Protein AF-A0A3M1GJJ9-F1 (afdb_monomer)

Nearest PDB structures (foldseek):
  8jgb-assembly1_R  TM=6.038E-01  e=4.404E-02  Homo sapiens
  5cwi-assembly1_A  TM=3.258E-01  e=1.727E+00  synthetic construct
  8u5x-assembly1_A  TM=4.654E-01  e=6.402E+00  Homo sapiens
  8u5c-assembly1_F  TM=4.895E-01  e=7.625E+00  Homo sapiens

pLDDT: mean 82.95, std 14.96, range [38.66, 97.81]

Secondary structure (DSSP, 8-state):
--HHHHHHHHHHHHHHHHHHHHHHHH--S-HHHHHHHHHHHHHHHHHHHHHHHHHT-GGGGGGHHHHHHHHHHHHHHHHHHHHHHHHTTTT-HHHHHHHHHHHHHHHHHHHHHHHHHHTTSSGGGSS-TTSS-HHHHHHHHHHHHHHHHHHHHHHHHHHHHS-GGGHHHHHHHHHHHHHHHHHHHHHHHHHHHTTS--HHHHHHHHHHHHHHHHHHHHHHHH-TT-----------------

Mean predicted aligned error: 7.75 Å

Sequence (242 aa):
MSQIAFVSHAIAAFAFCMLAVILICVWRRSAPGFWLILAAFASFLWALAVAAAASLFPDMLPLVPVLETVRTGAWVAFLISLLAAIWRLEERFSYAFLLALSVNAVFALLLIVDLGGWLGLFPAIAPAIAQVSPGLTLLYLLGRLAGAIGGLALVENLYRQTPSNNRWGIQLLCLGIGSIFVYDVFLYADALLFRGINADWYGARGVVNALMVPLVAVSAARNPSWKLDLHFSRRIVFHTFS

Foldseek 3Di:
DDPLLLVLLVLLLVLLVVLLVLLVVLAPPAPLSVLVSQLSVLSNVLSVLSNCCVPPCVLSQLVNQLSVLSNLLSLQVSLLSLVCLLVVVVVNNVVSVVLNVVLVVLSVVSNVVSVCCNVVVAVPDDLPNPPDDLVVLLVSLVSQLVSLVSQLVSLVVSQVSQDPVLNVLCVLVSVLSNQLSVLSNVQSVVCNVVVHGDPVSSSNSSNSNSVSSVSNSSSCVSPVNSDSCPPDDPPPVPPDDD

Structure (mmCIF, N/CA/C/O backbone):
data_AF-A0A3M1GJJ9-F1
#
_entry.id   AF-A0A3M1GJJ9-F1
#
loop_
_atom_site.group_PDB
_atom_site.id
_atom_site.type_symbol
_atom_site.label_atom_id
_atom_site.label_alt_id
_atom_site.label_comp_id
_atom_site.label_asym_id
_atom_site.label_entity_id
_atom_site.label_seq_id
_atom_site.pdbx_PDB_ins_code
_atom_site.Cartn_x
_atom_site.Cartn_y
_atom_site.Cartn_z
_atom_site.occupancy
_atom_site.B_iso_or_equiv
_atom_site.auth_seq_id
_atom_site.auth_comp_id
_atom_site.auth_asym_id
_atom_site.auth_atom_id
_atom_site.pdbx_PDB_model_num
ATOM 1 N N . MET A 1 1 ? 4.325 -4.927 -21.976 1.00 58.78 1 MET A N 1
ATOM 2 C CA . MET A 1 1 ? 3.750 -5.624 -20.803 1.00 58.78 1 MET A CA 1
ATOM 3 C C . MET A 1 1 ? 2.729 -6.642 -21.297 1.00 58.78 1 MET A C 1
ATOM 5 O O . MET A 1 1 ? 2.199 -6.455 -22.384 1.00 58.78 1 MET A O 1
ATOM 9 N N . SER A 1 2 ? 2.520 -7.743 -20.573 1.00 73.44 2 SER A N 1
ATOM 10 C CA . SER A 1 2 ? 1.648 -8.845 -21.003 1.00 73.44 2 SER A CA 1
ATOM 11 C C . SER A 1 2 ? 0.160 -8.489 -20.861 1.00 73.44 2 SER A C 1
ATOM 13 O O . SER A 1 2 ? -0.217 -7.706 -19.990 1.00 73.44 2 SER A O 1
ATOM 15 N N . GLN A 1 3 ? -0.703 -9.109 -21.677 1.00 85.88 3 GLN A N 1
ATOM 16 C CA . GLN A 1 3 ? -2.174 -9.030 -21.552 1.00 85.88 3 GLN A CA 1
ATOM 17 C C . GLN A 1 3 ? -2.654 -9.351 -20.123 1.00 85.88 3 GLN A C 1
ATOM 19 O O . GLN A 1 3 ? -3.632 -8.790 -19.636 1.00 85.88 3 GLN A O 1
ATOM 24 N N . ILE A 1 4 ? -1.907 -10.210 -19.423 1.00 88.00 4 ILE A N 1
ATOM 25 C CA . ILE A 1 4 ? -2.141 -10.587 -18.028 1.00 88.00 4 ILE A CA 1
ATOM 26 C C . ILE A 1 4 ? -2.069 -9.361 -17.112 1.00 88.00 4 ILE A C 1
ATOM 28 O O . ILE A 1 4 ? -2.970 -9.171 -16.302 1.00 88.00 4 ILE A O 1
ATOM 32 N N . ALA A 1 5 ? -1.045 -8.511 -17.263 1.00 87.75 5 ALA A N 1
ATOM 33 C CA . ALA A 1 5 ? -0.875 -7.313 -16.444 1.00 87.75 5 ALA A CA 1
ATOM 34 C C . ALA A 1 5 ? -2.005 -6.294 -16.660 1.00 87.75 5 ALA A C 1
ATOM 36 O O . ALA A 1 5 ? -2.438 -5.657 -15.704 1.00 87.75 5 ALA A O 1
ATOM 37 N N . PHE A 1 6 ? -2.513 -6.164 -17.889 1.00 92.00 6 PHE A N 1
ATOM 38 C CA . PHE A 1 6 ? -3.661 -5.302 -18.171 1.00 92.00 6 PHE A CA 1
ATOM 39 C C . PHE A 1 6 ? -4.923 -5.800 -17.457 1.00 92.00 6 PHE A C 1
ATOM 41 O O . PHE A 1 6 ? -5.522 -5.067 -16.670 1.00 92.00 6 PHE A O 1
ATOM 48 N N . VAL A 1 7 ? -5.303 -7.060 -17.694 1.00 94.62 7 VAL A N 1
ATOM 49 C CA . VAL A 1 7 ? -6.546 -7.635 -17.160 1.00 94.62 7 VAL A CA 1
ATOM 50 C C . VAL A 1 7 ? -6.525 -7.669 -15.633 1.00 94.62 7 VAL A C 1
ATOM 52 O O . VAL A 1 7 ? -7.492 -7.261 -14.990 1.00 94.62 7 VAL A O 1
ATOM 55 N N . SER A 1 8 ? -5.417 -8.105 -15.033 1.00 95.50 8 SER A N 1
ATOM 56 C CA . SER A 1 8 ? -5.289 -8.208 -13.579 1.00 95.50 8 SER A CA 1
ATOM 57 C C . SER A 1 8 ? -5.450 -6.860 -12.873 1.00 95.50 8 SER A C 1
ATOM 59 O O . SER A 1 8 ? -6.145 -6.772 -11.858 1.00 95.50 8 SER A O 1
ATOM 61 N N . HIS A 1 9 ? -4.831 -5.803 -13.402 1.00 95.06 9 HIS A N 1
ATOM 62 C CA . HIS A 1 9 ? -4.872 -4.474 -12.802 1.00 95.06 9 HIS A CA 1
ATOM 63 C C . HIS A 1 9 ? -6.171 -3.739 -13.135 1.00 95.06 9 HIS A C 1
ATOM 65 O O . HIS A 1 9 ? -6.653 -2.983 -12.297 1.00 95.06 9 HIS A O 1
ATOM 71 N N . ALA A 1 10 ? -6.806 -4.015 -14.277 1.00 95.94 10 ALA A N 1
ATOM 72 C CA . ALA A 1 10 ? -8.153 -3.524 -14.565 1.00 95.94 10 ALA A CA 1
ATOM 73 C C . ALA A 1 10 ? -9.182 -4.076 -13.560 1.00 95.94 10 ALA A C 1
ATOM 75 O O . ALA A 1 10 ? -9.989 -3.318 -13.019 1.00 95.94 10 ALA A O 1
ATOM 76 N N . ILE A 1 11 ? -9.104 -5.375 -13.236 1.00 97.06 11 ILE A N 1
ATOM 77 C CA . ILE A 1 11 ? -9.943 -5.998 -12.199 1.00 97.06 11 ILE A CA 1
ATOM 78 C C . ILE A 1 11 ? -9.673 -5.353 -10.832 1.00 97.06 11 ILE A C 1
ATOM 80 O O . ILE A 1 11 ? -10.612 -5.010 -10.113 1.00 97.06 11 ILE A O 1
ATOM 84 N N . ALA A 1 12 ? -8.401 -5.139 -10.482 1.00 97.25 12 ALA A N 1
ATOM 85 C CA . ALA A 1 12 ? -8.024 -4.480 -9.233 1.00 97.25 12 ALA A CA 1
ATOM 86 C C . ALA A 1 12 ? -8.548 -3.042 -9.148 1.00 97.25 12 ALA A C 1
ATOM 88 O O . ALA A 1 12 ? -9.098 -2.649 -8.120 1.00 97.25 12 ALA A O 1
ATOM 89 N N . ALA A 1 13 ? -8.418 -2.269 -10.229 1.00 97.31 13 ALA A N 1
ATOM 90 C CA . ALA A 1 13 ? -8.918 -0.905 -10.308 1.00 97.31 13 ALA A CA 1
ATOM 91 C C . ALA A 1 13 ? -10.436 -0.876 -10.100 1.00 97.31 13 ALA A C 1
ATOM 93 O O . ALA A 1 13 ? -10.926 -0.120 -9.262 1.00 97.31 13 ALA A O 1
ATOM 94 N N . PHE A 1 14 ? -11.181 -1.748 -10.782 1.00 97.81 14 PHE A N 1
ATOM 95 C CA . PHE A 1 14 ? -12.626 -1.853 -10.591 1.00 97.81 14 PHE A CA 1
ATOM 96 C C . PHE A 1 14 ? -12.992 -2.194 -9.137 1.00 97.81 14 PHE A C 1
ATOM 98 O O . PHE A 1 14 ? -13.819 -1.510 -8.531 1.00 97.81 14 PHE A O 1
ATOM 105 N N . ALA A 1 15 ? -12.329 -3.192 -8.546 1.00 97.62 15 ALA A N 1
ATOM 106 C CA . ALA A 1 15 ? -12.583 -3.612 -7.172 1.00 97.62 15 ALA A CA 1
ATOM 107 C C . ALA A 1 15 ? -12.295 -2.488 -6.157 1.00 97.62 15 ALA A C 1
ATOM 109 O O . ALA A 1 15 ? -13.135 -2.197 -5.305 1.00 97.62 15 ALA A O 1
ATOM 110 N N . PHE A 1 16 ? -11.151 -1.804 -6.259 1.00 97.56 16 PHE A N 1
ATOM 111 C CA . PHE A 1 16 ? -10.820 -0.690 -5.363 1.00 97.56 16 PHE A CA 1
ATOM 112 C C . PHE A 1 16 ? -11.693 0.544 -5.581 1.00 97.56 16 PHE A C 1
ATOM 114 O O . PHE A 1 16 ? -12.002 1.229 -4.609 1.00 97.56 16 PHE A O 1
ATOM 121 N N . CYS A 1 17 ? -12.126 0.815 -6.814 1.00 97.69 17 CYS A N 1
ATOM 122 C CA . CYS A 1 17 ? -13.093 1.874 -7.097 1.00 97.69 17 CYS A CA 1
ATOM 123 C C . CYS A 1 17 ? -14.418 1.592 -6.378 1.00 97.69 17 CYS A C 1
ATOM 125 O O . CYS A 1 17 ? -14.909 2.428 -5.620 1.00 97.69 17 CYS A O 1
ATOM 127 N N . MET A 1 18 ? -14.945 0.373 -6.526 1.00 96.81 18 MET A N 1
ATOM 128 C CA . MET A 1 18 ? -16.159 -0.057 -5.837 1.00 96.81 18 MET A CA 1
ATOM 129 C C . MET A 1 18 ? -15.998 0.008 -4.312 1.00 96.81 18 MET A C 1
ATOM 131 O O . MET A 1 18 ? -16.881 0.518 -3.624 1.00 96.81 18 MET A O 1
ATOM 135 N N . LEU A 1 19 ? -14.855 -0.438 -3.778 1.00 95.38 19 LEU A N 1
ATOM 136 C CA . LEU A 1 19 ? -14.541 -0.320 -2.354 1.00 95.38 19 LEU A CA 1
ATOM 137 C C . LEU A 1 19 ? -14.539 1.139 -1.893 1.00 95.38 19 LEU A C 1
ATOM 139 O O . LEU A 1 19 ? -15.165 1.449 -0.885 1.00 95.38 19 LEU A O 1
ATOM 143 N N . ALA A 1 20 ? -13.861 2.032 -2.616 1.00 94.69 20 ALA A N 1
ATOM 144 C CA . ALA A 1 20 ? -13.795 3.448 -2.276 1.00 94.69 20 ALA A CA 1
ATOM 145 C C . ALA A 1 20 ? -15.197 4.076 -2.250 1.00 94.69 20 ALA A C 1
ATOM 147 O O . ALA A 1 20 ? -15.529 4.767 -1.290 1.00 94.69 20 ALA A O 1
ATOM 148 N N . VAL A 1 21 ? -16.047 3.769 -3.238 1.00 95.38 21 VAL A N 1
ATOM 149 C CA . VAL A 1 21 ? -17.446 4.226 -3.279 1.00 95.38 21 VAL A CA 1
ATOM 150 C C . VAL A 1 21 ? -18.234 3.708 -2.073 1.00 95.38 21 VAL A C 1
ATOM 152 O O . VAL A 1 21 ? -18.852 4.503 -1.366 1.00 95.38 21 VAL A O 1
ATOM 155 N N . ILE A 1 22 ? -18.170 2.403 -1.780 1.00 92.94 22 ILE A N 1
ATOM 156 C CA . ILE A 1 22 ? -18.852 1.804 -0.619 1.00 92.94 22 ILE A CA 1
ATOM 157 C C . ILE A 1 22 ? -18.394 2.471 0.680 1.00 92.94 22 ILE A C 1
ATOM 159 O O . ILE A 1 22 ? -19.220 2.834 1.519 1.00 92.94 22 ILE A O 1
ATOM 163 N N . LEU A 1 23 ? -17.084 2.653 0.847 1.00 91.06 23 LEU A N 1
ATOM 164 C CA . LEU A 1 23 ? -16.517 3.271 2.037 1.00 91.06 23 LEU A CA 1
ATOM 165 C C . LEU A 1 23 ? -16.980 4.716 2.188 1.00 91.06 23 LEU A C 1
ATOM 167 O O . LEU A 1 23 ? -17.374 5.079 3.289 1.00 91.06 23 LEU A O 1
ATOM 171 N N . ILE A 1 24 ? -17.001 5.511 1.113 1.00 91.12 24 ILE A N 1
ATOM 172 C CA . ILE A 1 24 ? -17.514 6.889 1.130 1.00 91.12 24 ILE A CA 1
ATOM 173 C C . ILE A 1 24 ? -18.990 6.917 1.552 1.00 91.12 24 ILE A C 1
ATOM 175 O O . ILE A 1 24 ? -19.364 7.747 2.379 1.00 91.12 24 ILE A O 1
ATOM 179 N N . CYS A 1 25 ? -19.817 5.994 1.051 1.00 88.75 25 CYS A N 1
ATOM 180 C CA . CYS A 1 25 ? -21.238 5.913 1.401 1.00 88.75 25 CYS A CA 1
ATOM 181 C C . CYS A 1 25 ? -21.487 5.490 2.860 1.00 88.75 25 CYS A C 1
ATOM 183 O O . CYS A 1 25 ? -22.440 5.955 3.482 1.00 88.75 25 CYS A O 1
ATOM 185 N N . VAL A 1 26 ? -20.653 4.604 3.411 1.00 84.38 26 VAL A N 1
ATOM 186 C CA . VAL A 1 26 ? -20.805 4.059 4.776 1.00 84.38 26 VAL A CA 1
ATOM 187 C C . VAL A 1 26 ? -20.039 4.889 5.824 1.00 84.38 26 VAL A C 1
ATOM 189 O O . VAL A 1 26 ? -20.212 4.702 7.033 1.00 84.38 26 VAL A O 1
ATOM 192 N N . TRP A 1 27 ? -19.203 5.834 5.389 1.00 81.56 27 TRP A N 1
ATOM 193 C CA . TRP A 1 27 ? -18.306 6.601 6.249 1.00 81.56 27 TRP A CA 1
ATOM 194 C C . TRP A 1 27 ? -19.044 7.460 7.280 1.00 81.56 27 TRP A C 1
ATOM 196 O O . TRP A 1 27 ? -19.871 8.309 6.958 1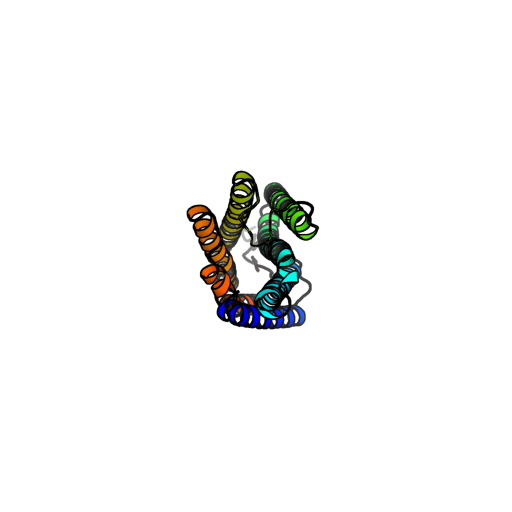.00 81.56 27 TRP A O 1
ATOM 206 N N . ARG A 1 28 ? -18.664 7.306 8.555 1.00 79.81 28 ARG A N 1
ATOM 207 C CA . ARG A 1 28 ? -19.216 8.068 9.691 1.00 79.81 28 ARG A CA 1
ATOM 208 C C . ARG A 1 28 ? -18.275 9.161 10.218 1.00 79.81 28 ARG A C 1
ATOM 210 O O . ARG A 1 28 ? -18.245 9.412 11.419 1.00 79.81 28 ARG A O 1
ATOM 217 N N . ARG A 1 29 ? -17.478 9.787 9.340 1.00 80.12 29 ARG A N 1
ATOM 218 C CA . ARG A 1 29 ? -16.503 10.853 9.679 1.00 80.12 29 ARG A CA 1
ATOM 219 C C . ARG A 1 29 ? -15.476 10.480 10.761 1.00 80.12 29 ARG A C 1
ATOM 221 O O . ARG A 1 29 ? -15.018 11.335 11.513 1.00 80.12 29 ARG A O 1
ATOM 228 N N . SER A 1 30 ? -15.082 9.210 10.840 1.00 82.81 30 SER A N 1
ATOM 229 C CA . SER A 1 30 ? -13.964 8.794 11.693 1.00 82.81 30 SER A CA 1
ATOM 230 C C . SER A 1 30 ? -12.624 9.004 10.981 1.00 82.81 30 SER A C 1
ATOM 232 O O . SER A 1 30 ? -12.529 8.823 9.762 1.00 82.81 30 SER A O 1
ATOM 234 N N . ALA A 1 31 ? -11.586 9.368 11.743 1.00 83.94 31 ALA A N 1
ATOM 235 C CA . ALA A 1 31 ? -10.239 9.563 11.204 1.00 83.94 31 ALA A CA 1
ATOM 236 C C . ALA A 1 31 ? -9.672 8.286 10.542 1.00 83.94 31 ALA A C 1
ATOM 238 O O . ALA A 1 31 ? -9.194 8.396 9.415 1.00 83.94 31 ALA A O 1
ATOM 239 N N . PRO A 1 32 ? -9.792 7.072 11.128 1.00 86.44 32 PRO A N 1
ATOM 240 C CA . PRO A 1 32 ? -9.345 5.853 10.448 1.00 86.44 32 PRO A CA 1
ATOM 241 C C . PRO A 1 32 ? -10.131 5.555 9.167 1.00 86.44 32 PRO A C 1
ATOM 243 O O . PRO A 1 32 ? -9.557 5.108 8.179 1.00 86.44 32 PRO A O 1
ATOM 246 N N . GLY A 1 33 ? -11.434 5.864 9.140 1.00 88.50 33 GLY A N 1
ATOM 247 C CA . GLY A 1 33 ? -12.252 5.696 7.938 1.00 88.50 33 GLY A CA 1
ATOM 248 C C . GLY A 1 33 ? -11.784 6.572 6.772 1.00 88.50 33 GLY A C 1
ATOM 249 O O . GLY A 1 33 ? -11.767 6.108 5.636 1.00 88.50 33 GLY A O 1
ATOM 250 N N . PHE A 1 34 ? -11.339 7.803 7.050 1.00 90.25 34 PHE A N 1
ATOM 251 C CA . PHE A 1 34 ? -10.766 8.686 6.030 1.00 90.25 34 PHE A CA 1
ATOM 252 C C . PHE A 1 34 ? -9.491 8.096 5.413 1.00 90.25 34 PHE A C 1
ATOM 254 O O . PHE A 1 34 ? -9.379 8.020 4.190 1.00 90.25 34 PHE A O 1
ATOM 261 N N . TRP A 1 35 ? -8.558 7.621 6.245 1.00 91.88 35 TRP A N 1
ATOM 262 C CA . TRP A 1 35 ? -7.320 7.001 5.763 1.00 91.88 35 TRP A CA 1
ATOM 263 C C . TRP A 1 35 ? -7.578 5.729 4.955 1.00 91.88 35 TRP A C 1
ATOM 265 O O . TRP A 1 35 ? -6.880 5.486 3.975 1.00 91.88 35 TRP A O 1
ATOM 275 N N . LEU A 1 36 ? -8.607 4.951 5.307 1.00 93.38 36 LEU A N 1
ATOM 276 C CA . LEU A 1 36 ? -8.994 3.779 4.524 1.00 93.38 36 LEU A CA 1
ATOM 277 C C . LEU A 1 36 ? -9.534 4.152 3.139 1.00 93.38 36 LEU A C 1
ATOM 279 O O . LEU A 1 36 ? -9.172 3.514 2.154 1.00 93.38 36 LEU A O 1
ATOM 283 N N . ILE A 1 37 ? -10.377 5.188 3.052 1.00 94.31 37 ILE A N 1
ATOM 284 C CA . ILE A 1 37 ? -10.868 5.707 1.766 1.00 94.31 37 ILE A CA 1
ATOM 285 C C . ILE A 1 37 ? -9.687 6.173 0.914 1.00 94.31 37 ILE A C 1
ATOM 287 O O . ILE A 1 37 ? -9.609 5.827 -0.263 1.00 94.31 37 ILE A O 1
ATOM 291 N N . LEU A 1 38 ? -8.744 6.907 1.513 1.00 95.38 38 LEU A N 1
ATOM 292 C CA . LEU A 1 38 ? -7.550 7.378 0.819 1.00 95.38 38 LEU A CA 1
ATOM 293 C C . LEU A 1 38 ? -6.679 6.212 0.328 1.00 95.38 38 LEU A C 1
ATOM 295 O O . LEU A 1 38 ? -6.216 6.240 -0.808 1.00 95.38 38 LEU A O 1
ATOM 299 N N . ALA A 1 39 ? -6.504 5.164 1.138 1.00 96.19 39 ALA A N 1
ATOM 300 C CA . ALA A 1 39 ? -5.761 3.964 0.757 1.00 96.19 39 ALA A CA 1
ATOM 301 C C . ALA A 1 39 ? -6.441 3.186 -0.379 1.00 96.19 39 ALA A C 1
ATOM 303 O O . ALA A 1 39 ? -5.773 2.769 -1.330 1.00 96.19 39 ALA A O 1
ATOM 304 N N . ALA A 1 40 ? -7.768 3.040 -0.329 1.00 97.19 40 ALA A N 1
ATOM 305 C CA . ALA A 1 40 ? -8.545 2.423 -1.401 1.00 97.19 40 ALA A CA 1
ATOM 306 C C . ALA A 1 40 ? -8.454 3.241 -2.699 1.00 97.19 40 ALA A C 1
ATOM 308 O O . ALA A 1 40 ? -8.199 2.681 -3.764 1.00 97.19 40 ALA A O 1
ATOM 309 N N . PHE A 1 41 ? -8.579 4.566 -2.613 1.00 97.31 41 PHE A N 1
ATOM 310 C CA . PHE A 1 41 ? -8.488 5.455 -3.769 1.00 97.31 41 PHE A CA 1
ATOM 311 C C . PHE A 1 41 ? -7.079 5.487 -4.381 1.00 97.31 41 PHE A C 1
ATOM 313 O O . PHE A 1 41 ? -6.932 5.376 -5.595 1.00 97.31 41 PHE A O 1
ATOM 320 N N . ALA A 1 42 ? -6.028 5.547 -3.560 1.00 97.25 42 ALA A N 1
ATOM 321 C CA . ALA A 1 42 ? -4.648 5.448 -4.033 1.00 97.25 42 ALA A CA 1
ATOM 322 C C . ALA A 1 42 ? -4.369 4.089 -4.701 1.00 97.25 42 ALA A C 1
ATOM 324 O O . ALA A 1 42 ? -3.690 4.028 -5.725 1.00 97.25 42 ALA A O 1
ATOM 325 N N . SER A 1 43 ? -4.941 3.002 -4.167 1.00 97.50 43 SER A N 1
ATOM 326 C CA . SER A 1 43 ? -4.853 1.665 -4.773 1.00 97.50 43 SER A CA 1
ATOM 327 C C . SER A 1 43 ? -5.578 1.588 -6.117 1.00 97.50 43 SER A C 1
ATOM 329 O O . SER A 1 43 ? -5.063 0.966 -7.045 1.00 97.50 43 SER A O 1
ATOM 331 N N . PHE A 1 44 ? -6.730 2.255 -6.245 1.00 97.81 44 PHE A N 1
ATOM 332 C CA . PHE A 1 44 ? -7.436 2.416 -7.516 1.00 97.81 44 PHE A CA 1
ATOM 333 C C . PHE A 1 44 ? -6.581 3.160 -8.548 1.00 97.81 44 PHE A C 1
ATOM 335 O O . PHE A 1 44 ? -6.399 2.648 -9.651 1.00 97.81 44 PHE A O 1
ATOM 342 N N . LEU A 1 45 ? -6.019 4.322 -8.192 1.00 97.00 45 LEU A N 1
ATOM 343 C CA . LEU A 1 45 ? -5.191 5.115 -9.106 1.00 97.00 45 LEU A CA 1
ATOM 344 C C . LEU A 1 45 ? -3.947 4.353 -9.561 1.00 97.00 45 LEU A C 1
ATOM 346 O O . LEU A 1 45 ? -3.636 4.349 -10.748 1.00 97.00 45 LEU A O 1
ATOM 350 N N . TRP A 1 46 ? -3.265 3.671 -8.638 1.00 96.50 46 TRP A N 1
ATOM 351 C CA . TRP A 1 46 ? -2.128 2.815 -8.970 1.00 96.50 46 TRP A CA 1
ATOM 352 C C . TRP A 1 46 ? -2.525 1.704 -9.950 1.00 96.50 46 TRP A C 1
ATOM 354 O O . TRP A 1 46 ? -1.899 1.560 -10.998 1.00 96.50 46 TRP A O 1
ATOM 364 N N . ALA A 1 47 ? -3.592 0.955 -9.658 1.00 96.00 47 ALA A N 1
ATOM 365 C CA . ALA A 1 47 ? -4.040 -0.136 -10.520 1.00 96.00 47 ALA A CA 1
ATOM 366 C C . ALA A 1 47 ? -4.467 0.368 -11.910 1.00 96.00 47 ALA A C 1
ATOM 368 O O . ALA A 1 47 ? -4.131 -0.241 -12.926 1.00 96.00 47 ALA A O 1
ATOM 369 N N . LEU A 1 48 ? -5.147 1.516 -11.966 1.00 95.31 48 LEU A N 1
ATOM 370 C CA . LEU A 1 48 ? -5.530 2.160 -13.217 1.00 95.31 48 LEU A CA 1
ATOM 371 C C . LEU A 1 48 ? -4.302 2.588 -14.029 1.00 95.31 48 LEU A C 1
ATOM 373 O O . LEU A 1 48 ? -4.257 2.335 -15.230 1.00 95.31 48 LEU A O 1
ATOM 377 N N . ALA A 1 49 ? -3.297 3.186 -13.386 1.00 93.25 49 ALA A N 1
ATOM 378 C CA . ALA A 1 49 ? -2.067 3.604 -14.048 1.00 93.25 49 ALA A CA 1
ATOM 379 C C . ALA A 1 49 ? -1.272 2.414 -14.599 1.00 93.25 49 ALA A C 1
ATOM 381 O O . ALA A 1 49 ? -0.776 2.490 -15.719 1.00 93.25 49 ALA A O 1
ATOM 382 N N . VAL A 1 50 ? -1.197 1.295 -13.868 1.00 92.00 50 VAL A N 1
ATOM 383 C CA . VAL A 1 50 ? -0.547 0.072 -14.370 1.00 92.00 50 VAL A CA 1
ATOM 384 C C . VAL A 1 50 ? -1.301 -0.499 -15.572 1.00 92.00 50 VAL A C 1
ATOM 386 O O . VAL A 1 50 ? -0.679 -0.831 -16.579 1.00 92.00 50 VAL A O 1
ATOM 389 N N . ALA A 1 51 ? -2.634 -0.580 -15.509 1.00 92.69 51 ALA A N 1
ATOM 390 C CA . ALA A 1 51 ? -3.441 -1.061 -16.631 1.00 92.69 51 ALA A CA 1
ATOM 391 C C . ALA A 1 51 ? -3.301 -0.148 -17.867 1.00 92.69 51 ALA A C 1
ATOM 393 O O . ALA A 1 51 ? -3.097 -0.631 -18.983 1.00 92.69 51 ALA A O 1
ATOM 394 N N . ALA A 1 52 ? -3.340 1.173 -17.669 1.00 91.12 52 ALA A N 1
ATOM 395 C CA . ALA A 1 52 ? -3.132 2.158 -18.725 1.00 91.12 52 ALA A CA 1
ATOM 396 C C . ALA A 1 52 ? -1.731 2.035 -19.346 1.00 91.12 52 ALA A C 1
ATOM 398 O O . ALA A 1 52 ? -1.615 1.937 -20.568 1.00 91.12 52 ALA A O 1
ATOM 399 N N . ALA A 1 53 ? -0.685 1.946 -18.520 1.00 88.44 53 ALA A N 1
ATOM 400 C CA . ALA A 1 53 ? 0.698 1.777 -18.964 1.00 88.44 53 ALA A CA 1
ATOM 401 C C . ALA A 1 53 ? 0.943 0.449 -19.697 1.00 88.44 53 ALA A C 1
ATOM 403 O O . ALA A 1 53 ? 1.806 0.370 -20.570 1.00 88.44 53 ALA A O 1
ATOM 404 N N . ALA A 1 54 ? 0.178 -0.599 -19.378 1.00 86.06 54 ALA A N 1
ATOM 405 C CA . ALA A 1 54 ? 0.345 -1.908 -19.994 1.00 86.06 54 ALA A CA 1
ATO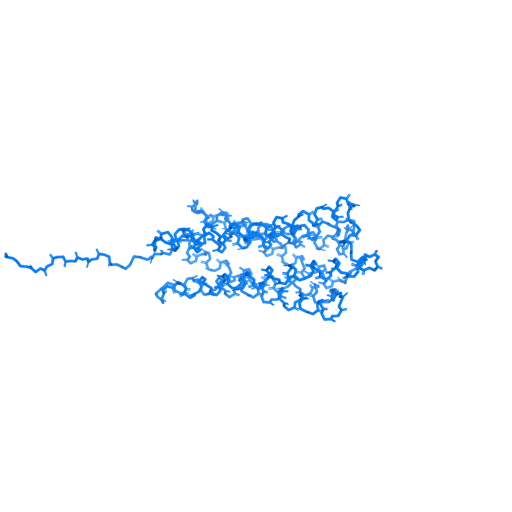M 406 C C . ALA A 1 54 ? -0.134 -1.981 -21.456 1.00 86.06 54 ALA A C 1
ATOM 408 O O . ALA A 1 54 ? 0.303 -2.884 -22.172 1.00 86.06 54 ALA A O 1
ATOM 409 N N . SER A 1 55 ? -1.019 -1.075 -21.893 1.00 83.19 55 SER A N 1
ATOM 410 C CA . SER A 1 55 ? -1.698 -1.175 -23.196 1.00 83.19 55 SER A CA 1
ATOM 411 C C . SER A 1 55 ? -1.864 0.161 -23.926 1.00 83.19 55 SER A C 1
ATOM 413 O O . SER A 1 55 ? -1.432 0.288 -25.066 1.00 83.19 55 SER A O 1
ATOM 415 N N . LEU A 1 56 ? -2.496 1.142 -23.281 1.00 80.56 56 LEU A N 1
ATOM 416 C CA . LEU A 1 56 ? -3.003 2.361 -23.914 1.00 80.56 56 LEU A CA 1
ATOM 417 C C . LEU A 1 56 ? -1.972 3.492 -23.932 1.00 80.56 56 LEU A C 1
ATOM 419 O O . LEU A 1 56 ? -1.862 4.207 -24.923 1.00 80.56 56 LEU A O 1
ATOM 423 N N . PHE A 1 57 ? -1.224 3.654 -22.839 1.00 83.12 57 PHE A N 1
ATOM 424 C CA . PHE A 1 57 ? -0.335 4.795 -22.620 1.00 83.12 57 PHE A CA 1
ATOM 425 C C . PHE A 1 57 ? 0.986 4.357 -21.972 1.00 83.12 57 PHE A C 1
ATOM 427 O O . PHE A 1 57 ? 1.185 4.600 -20.779 1.00 83.12 57 PHE A O 1
ATOM 434 N N . PRO A 1 58 ? 1.913 3.725 -22.719 1.00 80.38 58 PRO A N 1
ATOM 435 C CA . PRO A 1 58 ? 3.213 3.301 -22.186 1.00 80.38 58 PRO A CA 1
ATOM 436 C C . PRO A 1 58 ? 4.013 4.435 -21.524 1.00 80.38 58 PRO A C 1
ATOM 438 O O . PRO A 1 58 ? 4.769 4.188 -20.589 1.00 80.38 58 PRO A O 1
ATOM 441 N N . ASP A 1 59 ? 3.790 5.683 -21.939 1.00 81.19 59 ASP A N 1
ATOM 442 C CA . ASP A 1 59 ? 4.423 6.875 -21.360 1.00 81.19 59 ASP A CA 1
ATOM 443 C C . ASP A 1 59 ? 4.008 7.146 -19.903 1.00 81.19 59 ASP A C 1
ATOM 445 O O . ASP A 1 59 ? 4.702 7.862 -19.185 1.00 81.19 59 ASP A O 1
ATOM 449 N N . MET A 1 60 ? 2.907 6.555 -19.419 1.00 79.31 60 MET A N 1
ATOM 450 C CA . MET A 1 60 ? 2.496 6.651 -18.010 1.00 79.31 60 MET A CA 1
ATOM 451 C C . MET A 1 60 ? 3.354 5.808 -17.070 1.00 79.31 60 MET A C 1
ATOM 453 O O . MET A 1 60 ? 3.217 5.891 -15.851 1.00 79.31 60 MET A O 1
ATOM 457 N N . LEU A 1 61 ? 4.230 4.969 -17.602 1.00 79.94 61 LEU A N 1
ATOM 458 C CA . LEU A 1 61 ? 4.920 3.975 -16.808 1.00 79.94 61 LEU A CA 1
ATOM 459 C C . LEU A 1 61 ? 5.840 4.567 -15.708 1.00 79.94 61 LEU A C 1
ATOM 461 O O . LEU A 1 61 ? 5.842 4.011 -14.609 1.00 79.94 61 LEU A O 1
ATOM 465 N N . PRO A 1 62 ? 6.511 5.726 -15.883 1.00 82.06 62 PRO A N 1
ATOM 466 C CA . PRO A 1 62 ? 7.248 6.385 -14.797 1.00 82.06 62 PRO A CA 1
ATOM 467 C C . PRO A 1 62 ? 6.363 6.941 -13.662 1.00 82.06 62 PRO A C 1
ATOM 469 O O . PRO A 1 62 ? 6.874 7.253 -12.590 1.00 82.06 62 PRO A O 1
ATOM 472 N N . LEU A 1 63 ? 5.040 7.056 -13.854 1.00 85.06 63 LEU A N 1
ATOM 473 C CA . LEU A 1 63 ? 4.092 7.461 -12.804 1.00 85.06 63 LEU A CA 1
ATOM 474 C C . LEU A 1 63 ? 3.743 6.299 -11.856 1.00 85.06 63 LEU A C 1
ATOM 476 O O . LEU A 1 63 ? 3.358 6.520 -10.705 1.00 85.06 63 LEU A O 1
ATOM 480 N N . VAL A 1 64 ? 3.879 5.054 -12.320 1.00 89.06 64 VAL A N 1
ATOM 481 C CA . VAL A 1 64 ? 3.509 3.851 -11.559 1.00 89.06 64 VAL A CA 1
ATOM 482 C C . VAL A 1 64 ? 4.245 3.754 -10.211 1.00 89.06 64 VAL A C 1
ATOM 484 O O . VAL A 1 64 ? 3.563 3.558 -9.202 1.00 89.06 64 VAL A O 1
ATOM 487 N N . PRO A 1 65 ? 5.579 3.944 -10.126 1.00 88.19 65 PRO A N 1
ATOM 488 C CA . PRO A 1 65 ? 6.306 3.908 -8.853 1.00 88.19 65 PRO A CA 1
ATOM 489 C C . PRO A 1 65 ? 5.836 4.969 -7.849 1.00 88.19 65 PRO A C 1
ATOM 491 O O . PRO A 1 65 ? 5.711 4.676 -6.657 1.00 88.19 65 PRO A O 1
ATOM 494 N N . VAL A 1 66 ? 5.513 6.176 -8.331 1.00 89.38 66 VAL A N 1
ATOM 495 C CA . VAL A 1 66 ? 4.991 7.275 -7.501 1.00 89.38 66 VAL A CA 1
ATOM 496 C C . VAL A 1 66 ? 3.667 6.857 -6.870 1.00 89.38 66 VAL A C 1
ATOM 498 O O . VAL A 1 66 ? 3.504 6.906 -5.649 1.00 89.38 66 VAL A O 1
ATOM 501 N N . LEU A 1 67 ? 2.727 6.383 -7.693 1.00 93.19 67 LEU A N 1
ATOM 502 C CA . LEU A 1 67 ? 1.425 5.918 -7.219 1.00 93.19 67 LEU A CA 1
ATOM 503 C C . LEU A 1 67 ? 1.552 4.705 -6.297 1.00 93.19 67 LEU A C 1
ATOM 505 O O . LEU A 1 67 ? 0.786 4.575 -5.345 1.00 93.19 67 LEU A O 1
ATOM 509 N N . GLU A 1 68 ? 2.542 3.848 -6.525 1.00 92.94 68 GLU A N 1
ATOM 510 C CA . GLU A 1 68 ? 2.820 2.708 -5.661 1.00 92.94 68 GLU A CA 1
ATOM 511 C C . GLU A 1 68 ? 3.295 3.129 -4.262 1.00 92.94 68 GLU A C 1
ATOM 513 O O . GLU A 1 68 ? 2.883 2.543 -3.254 1.00 92.94 68 GLU A O 1
ATOM 518 N N . THR A 1 69 ? 4.121 4.173 -4.172 1.00 92.44 69 THR A N 1
ATOM 519 C CA . THR A 1 69 ? 4.543 4.746 -2.886 1.00 92.44 69 THR A CA 1
ATOM 520 C C . THR A 1 69 ? 3.390 5.430 -2.174 1.00 92.44 69 THR A C 1
ATOM 522 O O . THR A 1 69 ? 3.189 5.186 -0.985 1.00 92.44 69 THR A O 1
ATOM 525 N N . VAL A 1 70 ? 2.578 6.208 -2.896 1.00 93.88 70 VAL A N 1
ATOM 526 C CA . VAL A 1 70 ? 1.374 6.842 -2.336 1.00 93.88 70 VAL A CA 1
ATOM 527 C C . VAL A 1 70 ? 0.402 5.785 -1.807 1.00 93.88 70 VAL A C 1
ATOM 529 O O . VAL A 1 70 ? -0.078 5.898 -0.680 1.00 93.88 70 VAL A O 1
ATOM 532 N N . ARG A 1 71 ? 0.163 4.716 -2.577 1.00 94.56 71 ARG A N 1
ATOM 533 C CA . ARG A 1 71 ? -0.664 3.568 -2.182 1.00 94.56 71 ARG A CA 1
ATOM 534 C C . ARG A 1 71 ? -0.171 2.939 -0.884 1.00 94.56 71 ARG A C 1
ATOM 536 O O . ARG A 1 71 ? -0.939 2.774 0.061 1.00 94.56 71 ARG A O 1
ATOM 543 N N 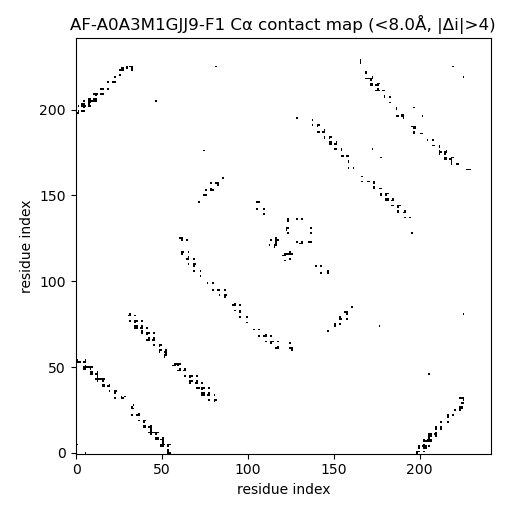. THR A 1 72 ? 1.105 2.570 -0.846 1.00 93.81 72 THR A N 1
ATOM 544 C CA . THR A 1 72 ? 1.710 1.884 0.303 1.00 93.81 72 THR A CA 1
ATOM 545 C C . THR A 1 72 ? 1.714 2.787 1.538 1.00 93.81 72 THR A C 1
ATOM 547 O O . THR A 1 72 ? 1.302 2.359 2.615 1.00 93.81 72 THR A O 1
ATOM 550 N N . GLY A 1 73 ? 2.081 4.060 1.371 1.00 93.62 73 GLY A N 1
ATOM 551 C CA . GLY A 1 73 ? 2.038 5.065 2.431 1.00 93.62 73 GLY A CA 1
ATOM 552 C C . GLY A 1 73 ? 0.628 5.274 2.987 1.00 93.62 73 GLY A C 1
ATOM 553 O O . GLY A 1 73 ? 0.462 5.365 4.199 1.00 93.62 73 GLY A O 1
ATOM 554 N N . ALA A 1 74 ? -0.403 5.266 2.138 1.00 94.81 74 ALA A N 1
ATOM 555 C CA . ALA A 1 74 ? -1.791 5.395 2.576 1.00 94.81 74 ALA A CA 1
ATOM 556 C C . ALA A 1 74 ? -2.269 4.185 3.402 1.00 94.81 74 ALA A C 1
ATOM 558 O O . ALA A 1 74 ? -2.906 4.372 4.440 1.00 94.81 74 ALA A O 1
ATOM 559 N N . TRP A 1 75 ? -1.919 2.952 3.008 1.00 95.75 75 TRP A N 1
ATOM 560 C CA . TRP A 1 75 ? -2.204 1.753 3.816 1.00 95.75 75 TRP A CA 1
ATOM 561 C C . TRP A 1 75 ? -1.503 1.788 5.172 1.00 95.75 75 TRP A C 1
ATOM 563 O O . TRP A 1 75 ? -2.098 1.461 6.199 1.00 95.75 75 TRP A O 1
ATOM 573 N N . VAL A 1 76 ? -0.247 2.219 5.186 1.00 93.62 76 VAL A N 1
ATOM 574 C CA . VAL A 1 76 ? 0.533 2.356 6.414 1.00 93.62 76 VAL A CA 1
ATOM 575 C C . VAL A 1 76 ? -0.032 3.452 7.319 1.00 93.62 76 VAL A C 1
ATOM 577 O O . VAL A 1 76 ? -0.208 3.220 8.514 1.00 93.62 76 VAL A O 1
ATOM 580 N N . ALA A 1 77 ? -0.401 4.610 6.767 1.00 91.94 77 ALA A N 1
ATOM 581 C CA . ALA A 1 77 ? -1.061 5.684 7.506 1.00 91.94 77 ALA A CA 1
ATOM 582 C C . ALA A 1 77 ? -2.399 5.222 8.102 1.00 91.94 77 ALA A C 1
ATOM 584 O O . ALA A 1 77 ? -2.698 5.524 9.258 1.00 91.94 77 ALA A O 1
ATOM 585 N N . PHE A 1 78 ? -3.171 4.424 7.358 1.00 93.38 78 PHE A N 1
ATOM 586 C CA . PHE A 1 78 ? -4.380 3.790 7.872 1.00 93.38 78 PHE A CA 1
ATOM 587 C C . PHE A 1 78 ? -4.089 2.872 9.069 1.00 93.38 78 PHE A C 1
ATOM 589 O O . PHE A 1 78 ? -4.712 3.041 10.120 1.00 93.38 78 PHE A O 1
ATOM 596 N N . LEU A 1 79 ? -3.114 1.962 8.969 1.00 92.06 79 LEU A N 1
ATOM 597 C CA . LEU A 1 79 ? -2.734 1.079 10.079 1.00 92.06 79 LEU A CA 1
ATOM 598 C C . LEU A 1 79 ? -2.259 1.875 11.301 1.00 92.06 79 LEU A C 1
ATOM 600 O O . LEU A 1 79 ? -2.723 1.628 12.412 1.00 92.06 79 LEU A O 1
ATOM 604 N N . ILE A 1 80 ? -1.403 2.879 11.101 1.00 90.19 80 ILE A N 1
ATOM 605 C CA . ILE A 1 80 ? -0.941 3.768 12.176 1.00 90.19 80 ILE A CA 1
ATOM 606 C C . ILE A 1 80 ? -2.122 4.502 12.812 1.00 90.19 80 ILE A C 1
ATOM 608 O O . ILE A 1 80 ? -2.164 4.620 14.032 1.00 90.19 80 ILE A O 1
ATOM 612 N N . SER A 1 81 ? -3.106 4.956 12.029 1.00 88.25 81 SER A N 1
ATOM 613 C CA . SER A 1 81 ? -4.293 5.630 12.570 1.00 88.25 81 SER A CA 1
ATOM 614 C C . SER A 1 81 ? -5.122 4.717 13.484 1.00 88.25 81 SER A C 1
ATOM 616 O O . SER A 1 81 ? -5.671 5.191 14.480 1.00 88.25 81 SER A O 1
ATOM 618 N N . LEU A 1 82 ? -5.162 3.409 13.197 1.00 88.44 82 LEU A N 1
ATOM 619 C CA . LEU A 1 82 ? -5.795 2.410 14.058 1.00 88.44 82 LEU A CA 1
ATOM 620 C C . LEU A 1 82 ? -4.970 2.141 15.322 1.00 88.44 82 LEU A C 1
ATOM 622 O O . LEU A 1 82 ? -5.524 2.182 16.419 1.00 88.44 82 LEU A O 1
ATOM 626 N N . LEU A 1 83 ? -3.655 1.924 15.201 1.00 87.44 83 LEU A N 1
ATOM 627 C CA . LEU A 1 83 ? -2.785 1.706 16.366 1.00 87.44 83 LEU A CA 1
ATOM 628 C C . LEU A 1 83 ? -2.732 2.937 17.280 1.00 87.44 83 LEU A C 1
ATOM 630 O O . LEU A 1 83 ? -2.787 2.805 18.498 1.00 87.44 83 LEU A O 1
ATOM 634 N N . ALA A 1 84 ? -2.687 4.146 16.718 1.00 84.75 84 ALA A N 1
ATOM 635 C CA . ALA A 1 84 ? -2.691 5.388 17.484 1.00 84.75 84 ALA A CA 1
ATOM 636 C C . ALA A 1 84 ? -3.976 5.554 18.310 1.00 84.75 84 ALA A C 1
ATOM 638 O O . ALA A 1 84 ? -3.924 6.098 19.414 1.00 84.75 84 ALA A O 1
ATOM 639 N N . ALA A 1 85 ? -5.118 5.064 17.815 1.00 81.00 85 ALA A N 1
ATOM 640 C CA . ALA A 1 85 ? -6.358 5.037 18.587 1.00 81.00 85 ALA A CA 1
ATOM 641 C C . ALA A 1 85 ? -6.265 4.092 19.801 1.00 81.00 85 ALA A C 1
ATOM 643 O O . ALA A 1 85 ? -6.827 4.408 20.847 1.00 81.00 85 ALA A O 1
ATOM 644 N N . ILE A 1 86 ? -5.516 2.988 19.689 1.00 79.56 86 ILE A N 1
ATOM 645 C CA . ILE A 1 86 ? -5.256 2.041 20.786 1.00 79.56 86 ILE A CA 1
ATOM 646 C C . ILE A 1 86 ? -4.250 2.638 21.785 1.00 79.56 86 ILE A C 1
ATOM 648 O O . ILE A 1 86 ? -4.528 2.703 22.978 1.00 79.56 86 ILE A O 1
ATOM 652 N N . TRP A 1 87 ? -3.111 3.160 21.318 1.00 78.94 87 TRP A N 1
ATOM 653 C CA . TRP A 1 87 ? -2.047 3.694 22.184 1.00 78.94 87 TRP A CA 1
ATOM 654 C C . TRP A 1 87 ? -2.426 4.941 22.971 1.00 78.94 87 TRP A C 1
ATOM 656 O O . TRP A 1 87 ? -1.895 5.161 24.060 1.00 78.94 87 TRP A O 1
ATOM 666 N N . ARG A 1 88 ? -3.357 5.750 22.452 1.00 71.19 88 ARG A N 1
ATOM 667 C CA . ARG A 1 88 ? -3.933 6.879 23.195 1.00 71.19 88 ARG A CA 1
ATOM 668 C C . ARG A 1 88 ? -4.600 6.449 24.501 1.00 71.19 88 ARG A C 1
ATOM 670 O O . ARG A 1 88 ? -4.654 7.250 25.424 1.00 71.19 88 ARG A O 1
ATOM 677 N N . LEU A 1 89 ? -5.084 5.213 24.581 1.00 66.75 89 LEU A N 1
ATOM 678 C CA . LEU A 1 89 ? -5.721 4.673 25.781 1.00 66.75 89 LEU A CA 1
ATOM 679 C C . LEU A 1 89 ? -4.704 4.138 26.801 1.00 66.75 89 LEU A C 1
ATOM 681 O O . LEU A 1 89 ? -5.029 4.044 27.979 1.00 66.75 89 LEU A O 1
ATOM 685 N N . GLU A 1 90 ? -3.484 3.813 26.366 1.00 69.31 90 GLU A N 1
ATOM 686 C CA . GLU A 1 90 ? -2.418 3.241 27.205 1.00 69.31 90 GLU A CA 1
ATOM 687 C C . GLU A 1 90 ? -1.381 4.282 27.680 1.00 69.31 90 GLU A C 1
ATOM 689 O O . GLU A 1 90 ? -0.332 3.905 28.192 1.00 69.31 90 GLU A O 1
ATOM 694 N N . GLU A 1 91 ? -1.617 5.582 27.455 1.00 72.75 91 GLU A N 1
ATOM 695 C CA . GLU A 1 91 ? -0.661 6.685 27.701 1.00 72.75 91 GLU A CA 1
ATOM 696 C C . GLU A 1 91 ? 0.715 6.530 27.009 1.00 72.75 91 GLU A C 1
ATOM 698 O O . GLU A 1 91 ? 1.689 7.207 27.331 1.00 72.75 91 GLU A O 1
ATOM 703 N N . ARG A 1 92 ? 0.810 5.696 25.965 1.00 71.12 92 ARG A N 1
ATOM 704 C CA . ARG A 1 92 ? 2.051 5.429 25.205 1.00 71.12 92 ARG A CA 1
ATOM 705 C C . ARG A 1 92 ? 2.251 6.361 24.006 1.00 71.12 92 ARG A C 1
ATOM 707 O O . ARG A 1 92 ? 2.814 5.971 22.981 1.00 71.12 92 ARG A O 1
ATOM 714 N N . PHE A 1 93 ? 1.796 7.607 24.113 1.00 67.31 93 PHE A N 1
ATOM 715 C CA . PHE A 1 93 ? 1.709 8.539 22.982 1.00 67.31 93 PHE A CA 1
ATOM 716 C C . PHE A 1 93 ? 3.063 8.826 22.300 1.00 67.31 93 PHE A C 1
ATOM 718 O O . PHE A 1 93 ? 3.121 8.942 21.075 1.00 67.31 93 PHE A O 1
ATOM 725 N N . SER A 1 94 ? 4.165 8.858 23.058 1.00 73.81 94 SER A N 1
ATOM 726 C CA . SER A 1 94 ? 5.510 9.114 22.516 1.00 73.81 94 SER A CA 1
ATOM 727 C C . SER A 1 94 ? 5.975 8.052 21.512 1.00 73.81 94 SER A C 1
ATOM 729 O O . SER A 1 94 ? 6.602 8.392 20.511 1.00 73.81 94 SER A O 1
ATOM 731 N N . TYR A 1 95 ? 5.624 6.776 21.716 1.00 74.25 95 TYR A N 1
ATOM 732 C CA . TYR A 1 95 ? 5.976 5.698 20.782 1.00 74.25 95 TYR A CA 1
ATOM 733 C C . TYR A 1 95 ? 5.188 5.798 19.474 1.00 74.25 95 TYR A C 1
ATOM 735 O O . TYR A 1 95 ? 5.752 5.610 18.397 1.00 74.25 95 TYR A O 1
ATOM 743 N N . ALA A 1 96 ? 3.904 6.155 19.566 1.00 73.69 96 ALA A N 1
ATOM 744 C CA . ALA A 1 96 ? 3.040 6.363 18.409 1.00 73.69 96 ALA A CA 1
ATOM 745 C C . ALA A 1 96 ? 3.578 7.461 17.488 1.00 73.69 96 ALA A C 1
ATOM 747 O O . ALA A 1 96 ? 3.636 7.293 16.271 1.00 73.69 96 ALA A O 1
ATOM 748 N N . PHE A 1 97 ? 3.991 8.576 18.091 1.00 75.12 97 PHE A N 1
ATOM 749 C CA . PHE A 1 97 ? 4.536 9.716 17.372 1.00 75.12 97 PHE A CA 1
ATOM 750 C C . PHE A 1 97 ? 5.879 9.389 16.713 1.00 75.12 97 PHE A C 1
ATOM 752 O O . PHE A 1 97 ? 6.050 9.654 15.526 1.00 75.12 97 PHE A O 1
ATOM 759 N N . LEU A 1 98 ? 6.809 8.768 17.448 1.00 81.31 98 LEU A N 1
ATOM 760 C CA . LEU A 1 98 ? 8.123 8.397 16.914 1.00 81.31 98 LEU A CA 1
ATOM 761 C C . LEU A 1 98 ? 8.020 7.378 15.776 1.00 81.31 98 LEU A C 1
ATOM 763 O O . LEU A 1 98 ? 8.718 7.516 14.773 1.00 81.31 98 LEU A O 1
ATOM 767 N N . LEU A 1 99 ? 7.130 6.388 15.901 1.00 80.94 99 LEU A N 1
ATOM 768 C CA . LEU A 1 99 ? 6.882 5.419 14.838 1.00 80.94 99 LEU A CA 1
ATOM 769 C C . LEU A 1 99 ? 6.247 6.083 13.614 1.00 80.94 99 LEU A C 1
ATOM 771 O O . LEU A 1 99 ? 6.684 5.850 12.493 1.00 80.94 99 LEU A O 1
ATOM 775 N N . ALA A 1 100 ? 5.236 6.932 13.811 1.00 77.88 100 ALA A N 1
ATOM 776 C CA . ALA A 1 100 ? 4.634 7.669 12.708 1.00 77.88 100 ALA A CA 1
ATOM 777 C C . ALA A 1 100 ? 5.669 8.554 12.003 1.00 77.88 100 ALA A C 1
ATOM 779 O O . ALA A 1 100 ? 5.699 8.598 10.778 1.00 77.88 100 ALA A O 1
ATOM 780 N N . LEU A 1 101 ? 6.541 9.231 12.751 1.00 80.81 101 LEU A N 1
ATOM 781 C CA . LEU A 1 101 ? 7.569 10.102 12.191 1.00 80.81 101 LEU A CA 1
ATOM 782 C C . LEU A 1 101 ? 8.612 9.320 11.384 1.00 80.81 101 LEU A C 1
ATOM 784 O O . LEU A 1 101 ? 8.911 9.707 10.256 1.00 80.81 101 LEU A O 1
ATOM 788 N N . SER A 1 102 ? 9.136 8.215 11.924 1.00 81.31 102 SER A N 1
ATOM 789 C CA . SER A 1 102 ? 10.152 7.403 11.239 1.00 81.31 102 SER A CA 1
ATOM 790 C C . SER A 1 102 ? 9.607 6.776 9.959 1.00 81.31 102 SER A C 1
ATOM 792 O O . SER A 1 102 ? 10.245 6.840 8.909 1.00 81.31 102 SER A O 1
ATOM 794 N N . VAL A 1 103 ? 8.387 6.248 10.017 1.00 81.12 103 VAL A N 1
ATOM 795 C CA . VAL A 1 103 ? 7.710 5.660 8.866 1.00 81.12 103 VAL A CA 1
ATOM 796 C C . VAL A 1 103 ? 7.404 6.721 7.804 1.00 81.12 103 VAL A C 1
ATOM 798 O O . VAL A 1 103 ? 7.714 6.513 6.631 1.00 81.12 103 VAL A O 1
ATOM 801 N N . ASN A 1 104 ? 6.884 7.889 8.195 1.00 79.88 104 ASN A N 1
ATOM 802 C CA . ASN A 1 104 ? 6.649 8.996 7.263 1.00 79.88 104 ASN A CA 1
ATOM 803 C C . ASN A 1 104 ? 7.946 9.489 6.608 1.00 79.88 104 ASN A C 1
ATOM 805 O O . ASN A 1 104 ? 7.934 9.784 5.417 1.00 79.88 104 ASN A O 1
ATOM 809 N N . ALA A 1 105 ? 9.063 9.545 7.340 1.00 81.31 105 ALA A N 1
ATOM 810 C CA . ALA A 1 105 ? 10.354 9.950 6.784 1.00 81.31 105 ALA A CA 1
ATOM 811 C C . ALA A 1 105 ? 10.846 8.978 5.696 1.00 81.31 105 ALA A C 1
ATOM 813 O O . ALA A 1 105 ? 11.297 9.417 4.638 1.00 81.31 105 ALA A O 1
ATOM 814 N N . VAL A 1 106 ? 10.704 7.665 5.917 1.00 84.06 106 VAL A N 1
ATOM 815 C CA . VAL A 1 106 ? 11.066 6.638 4.924 1.00 84.06 106 VAL A CA 1
ATOM 816 C C . VAL A 1 106 ? 10.195 6.751 3.672 1.00 84.06 106 VAL A C 1
ATOM 818 O O . VAL A 1 106 ? 10.721 6.777 2.561 1.00 84.06 106 VAL A O 1
ATOM 821 N N . PHE A 1 107 ? 8.873 6.871 3.827 1.00 84.19 107 PHE A N 1
ATOM 822 C CA . PHE A 1 107 ? 7.973 7.010 2.677 1.00 84.19 107 PHE A CA 1
ATOM 823 C C . PHE A 1 107 ? 8.147 8.343 1.943 1.00 84.19 107 PHE A C 1
ATOM 825 O O . PHE A 1 107 ? 8.058 8.362 0.719 1.00 84.19 107 PHE A O 1
ATOM 832 N N . ALA A 1 108 ? 8.449 9.436 2.649 1.00 83.06 108 ALA A N 1
ATOM 833 C CA . ALA A 1 108 ? 8.774 10.717 2.028 1.00 83.06 108 ALA A CA 1
ATOM 834 C C . ALA A 1 108 ? 10.047 10.617 1.178 1.00 83.06 108 ALA A C 1
ATOM 836 O O . ALA A 1 108 ? 10.062 11.100 0.048 1.00 83.06 108 ALA A O 1
ATOM 837 N N . LEU A 1 109 ? 11.087 9.941 1.678 1.00 84.88 109 LEU A N 1
ATOM 838 C CA . LEU A 1 109 ? 12.311 9.706 0.915 1.00 84.88 109 LEU A CA 1
ATOM 839 C C . LEU A 1 109 ? 12.044 8.864 -0.341 1.00 84.88 109 LEU A C 1
ATOM 841 O O . LEU A 1 109 ? 12.491 9.238 -1.422 1.00 84.88 109 LEU A O 1
ATOM 845 N N . LEU A 1 110 ? 11.283 7.770 -0.219 1.00 83.88 110 LEU A N 1
ATOM 846 C CA . LEU A 1 110 ? 10.885 6.951 -1.371 1.00 83.88 110 LEU A CA 1
ATOM 847 C C . LEU A 1 110 ? 10.100 7.773 -2.401 1.00 83.88 110 LEU A C 1
ATOM 849 O O . LEU A 1 110 ? 10.381 7.690 -3.591 1.00 83.88 110 LEU A O 1
ATOM 853 N N . LEU A 1 111 ? 9.180 8.623 -1.942 1.00 85.12 111 LEU A N 1
ATOM 854 C CA . LEU A 1 111 ? 8.366 9.470 -2.809 1.00 85.12 111 LEU A CA 1
ATOM 855 C C . LEU A 1 111 ? 9.225 10.506 -3.546 1.00 85.12 111 LEU A C 1
ATOM 857 O O . LEU A 1 111 ? 9.023 10.719 -4.738 1.00 85.12 111 LEU A O 1
ATOM 861 N N . ILE A 1 112 ? 10.208 11.116 -2.876 1.00 84.62 112 ILE A N 1
ATOM 862 C CA . ILE A 1 112 ? 11.172 12.033 -3.508 1.00 84.62 112 ILE A CA 1
ATOM 863 C C . ILE A 1 112 ? 11.961 11.314 -4.607 1.00 84.62 112 ILE A C 1
ATOM 865 O O . ILE A 1 112 ? 12.132 11.863 -5.695 1.00 84.62 112 ILE A O 1
ATOM 869 N N . VAL A 1 113 ? 12.416 10.087 -4.339 1.00 82.75 113 VAL A N 1
ATOM 870 C CA . VAL A 1 113 ? 13.130 9.262 -5.323 1.00 82.75 113 VAL A CA 1
ATOM 871 C C . VAL A 1 113 ? 12.230 8.952 -6.523 1.00 82.75 113 VAL A C 1
ATOM 873 O O . VAL A 1 113 ? 12.647 9.169 -7.661 1.00 82.75 113 VAL A O 1
ATOM 876 N N . ASP A 1 114 ? 10.984 8.534 -6.287 1.00 83.12 114 ASP A N 1
ATOM 877 C CA . ASP A 1 114 ? 10.020 8.236 -7.351 1.00 83.12 114 ASP A CA 1
ATOM 878 C C . ASP A 1 114 ? 9.664 9.471 -8.190 1.00 83.12 114 ASP A C 1
ATOM 880 O O . ASP A 1 114 ? 9.655 9.401 -9.419 1.00 83.12 114 ASP A O 1
ATOM 884 N N . LEU A 1 115 ? 9.414 10.618 -7.548 1.00 82.94 115 LEU A N 1
ATOM 885 C CA . LEU A 1 115 ? 9.135 11.881 -8.236 1.00 82.94 115 LEU A CA 1
ATOM 886 C C . LEU A 1 115 ? 10.333 12.356 -9.053 1.00 82.94 115 LEU A C 1
ATOM 888 O O . LEU A 1 115 ? 10.158 12.825 -10.174 1.00 82.94 115 LEU A O 1
ATOM 892 N N . GLY A 1 116 ? 11.547 12.224 -8.519 1.00 79.88 116 GLY A N 1
ATOM 893 C CA . GLY A 1 116 ? 12.756 12.550 -9.266 1.00 79.88 116 GLY A CA 1
ATOM 894 C C . GLY A 1 116 ? 12.948 11.635 -10.480 1.00 79.88 116 GLY A C 1
ATOM 895 O O . GLY A 1 116 ? 13.390 12.104 -11.526 1.00 79.88 116 GLY A O 1
ATOM 896 N N . GLY A 1 117 ? 12.557 10.360 -10.379 1.00 75.69 117 GLY A N 1
ATOM 897 C CA . GLY A 1 117 ? 12.492 9.446 -11.522 1.00 75.69 117 GLY A CA 1
ATOM 898 C C . GLY A 1 117 ? 11.453 9.873 -12.563 1.00 75.69 117 GLY A C 1
ATOM 899 O O . GLY A 1 117 ? 11.760 9.932 -13.750 1.00 75.69 117 GLY A O 1
ATOM 900 N N . TRP A 1 118 ? 10.245 10.236 -12.123 1.00 74.88 118 TRP A N 1
ATOM 901 C CA . TRP A 1 118 ? 9.167 10.705 -13.001 1.00 74.88 118 TRP A CA 1
ATOM 902 C C . TRP A 1 118 ? 9.515 12.009 -13.737 1.00 74.88 118 TRP A C 1
ATOM 904 O O . TRP A 1 118 ? 9.230 12.141 -14.924 1.00 74.88 118 TRP A O 1
ATOM 914 N N . LEU A 1 119 ? 10.184 12.948 -13.061 1.00 79.69 119 LEU A N 1
ATOM 915 C CA . LEU A 1 119 ? 10.644 14.219 -13.637 1.00 79.69 119 LEU A CA 1
ATOM 916 C C . LEU A 1 119 ? 11.904 14.078 -14.512 1.00 79.69 119 LEU A C 1
ATOM 918 O O . LEU A 1 119 ? 12.401 15.079 -15.026 1.00 79.69 119 LEU A O 1
ATOM 922 N N . GLY A 1 120 ? 12.454 12.867 -14.659 1.00 70.94 120 GLY A N 1
ATOM 923 C CA . GLY A 1 120 ? 13.681 12.616 -15.422 1.00 70.94 120 GLY A CA 1
ATOM 924 C C . GLY A 1 120 ? 14.959 13.149 -14.761 1.00 70.94 120 GLY A C 1
ATOM 925 O O . GLY A 1 120 ? 16.008 13.175 -15.399 1.00 70.94 120 GLY A O 1
ATOM 926 N N . LEU A 1 121 ? 14.892 13.560 -13.489 1.00 69.50 121 LEU A N 1
ATOM 927 C CA . LEU A 1 121 ? 16.035 14.048 -12.703 1.00 69.50 121 LEU A CA 1
ATOM 928 C C . LEU A 1 121 ? 16.976 12.910 -12.304 1.00 69.50 121 LEU A C 1
ATOM 930 O O . LEU A 1 121 ? 18.182 13.110 -12.166 1.00 69.50 121 LEU A O 1
ATOM 934 N N . PHE A 1 122 ? 16.424 11.708 -12.143 1.00 62.72 122 PHE A N 1
ATOM 935 C CA . PHE A 1 122 ? 17.190 10.486 -11.967 1.00 62.72 122 PHE A CA 1
ATOM 936 C C . PHE A 1 122 ? 16.819 9.509 -13.086 1.00 62.72 122 PHE A C 1
ATOM 938 O O . PHE A 1 122 ? 15.633 9.230 -13.259 1.00 62.72 122 PHE A O 1
ATOM 945 N N . PRO A 1 123 ? 17.784 8.880 -13.783 1.00 54.22 123 PRO A N 1
ATOM 946 C CA . PRO A 1 123 ? 17.498 7.800 -14.738 1.00 54.22 123 PRO A CA 1
ATOM 947 C C . PRO A 1 123 ? 16.934 6.524 -14.068 1.00 54.22 123 PRO A C 1
ATOM 949 O O . PRO A 1 123 ? 16.868 5.466 -14.683 1.00 54.22 123 PRO A O 1
ATOM 952 N N . ALA A 1 124 ? 16.546 6.599 -12.792 1.00 48.16 124 ALA A N 1
ATOM 953 C CA . ALA A 1 124 ? 16.489 5.489 -11.857 1.00 48.16 124 ALA A CA 1
ATOM 954 C C . ALA A 1 124 ? 15.291 4.536 -12.015 1.00 48.16 124 ALA A C 1
ATOM 956 O O . ALA A 1 124 ? 15.331 3.459 -11.425 1.00 48.16 124 ALA A O 1
ATOM 957 N N . ILE A 1 125 ? 14.208 4.901 -12.716 1.00 49.31 125 ILE A N 1
ATOM 958 C CA . ILE A 1 125 ? 12.916 4.221 -12.470 1.00 49.31 125 ILE A CA 1
ATOM 959 C C . ILE A 1 125 ? 11.998 4.145 -13.699 1.00 49.31 125 ILE A C 1
ATOM 961 O O . ILE A 1 125 ? 10.776 4.079 -13.586 1.00 49.31 125 ILE A O 1
ATOM 965 N N . ALA A 1 126 ? 12.579 4.103 -14.895 1.00 44.25 126 ALA A N 1
ATOM 966 C CA . ALA A 1 126 ? 11.928 3.410 -16.001 1.00 44.25 126 ALA A CA 1
ATOM 967 C C . ALA A 1 126 ? 12.273 1.905 -15.885 1.00 44.25 126 ALA A C 1
ATOM 969 O O . ALA A 1 126 ? 13.366 1.561 -15.441 1.00 44.25 126 ALA A O 1
ATOM 970 N N . PRO A 1 127 ? 11.418 0.974 -16.334 1.00 47.12 127 PRO A N 1
ATOM 971 C CA . PRO A 1 127 ? 11.649 -0.472 -16.331 1.00 47.12 127 PRO A CA 1
ATOM 972 C C . PRO A 1 127 ? 12.766 -0.865 -17.309 1.00 47.12 127 PRO A C 1
ATOM 974 O O . PRO A 1 127 ? 13.061 -2.043 -17.479 1.00 47.12 127 PRO A O 1
ATOM 977 N N . ALA A 1 128 ? 13.435 0.112 -17.922 1.00 42.44 128 ALA A N 1
ATOM 978 C CA . ALA A 1 128 ? 14.781 -0.030 -18.441 1.00 42.44 128 ALA A CA 1
ATOM 979 C C . ALA A 1 128 ? 15.791 0.005 -17.274 1.00 42.44 128 ALA A C 1
ATOM 981 O O . ALA A 1 128 ? 16.582 0.935 -17.133 1.00 42.44 128 ALA A O 1
ATOM 982 N N . ILE A 1 129 ? 15.778 -1.041 -16.442 1.00 44.91 129 ILE A N 1
ATOM 983 C CA . ILE A 1 129 ? 16.657 -1.261 -15.272 1.00 44.91 129 ILE A CA 1
ATOM 984 C C . ILE A 1 129 ? 18.119 -1.560 -15.703 1.00 44.91 129 ILE A C 1
ATOM 986 O O . ILE A 1 129 ? 18.833 -2.320 -15.062 1.00 44.91 129 ILE A O 1
ATOM 990 N N . ALA A 1 130 ? 18.587 -1.006 -16.824 1.00 41.28 130 ALA A N 1
ATOM 991 C CA . ALA A 1 130 ? 19.838 -1.411 -17.470 1.00 41.28 130 ALA A CA 1
ATOM 992 C C . ALA A 1 130 ? 20.911 -0.310 -17.554 1.00 41.28 130 ALA A C 1
ATOM 994 O O . ALA A 1 130 ? 22.004 -0.581 -18.038 1.00 41.28 130 ALA A O 1
ATOM 995 N N . GLN A 1 131 ? 20.636 0.924 -17.113 1.00 47.06 131 GLN A N 1
ATOM 996 C CA . GLN A 1 131 ? 21.535 2.075 -17.348 1.00 47.06 131 GLN A CA 1
ATOM 997 C C . GLN A 1 131 ? 21.901 2.861 -16.070 1.00 47.06 131 GLN A C 1
ATOM 999 O O . GLN A 1 131 ? 22.535 3.909 -16.145 1.00 47.06 131 GLN A O 1
ATOM 1004 N N . VAL A 1 132 ? 21.516 2.374 -14.886 1.00 53.88 132 VAL A N 1
ATOM 1005 C CA . VAL A 1 132 ? 21.723 3.062 -13.594 1.00 53.88 132 VAL A CA 1
ATOM 1006 C C . VAL A 1 132 ? 22.776 2.321 -12.775 1.00 53.88 132 VAL A C 1
ATOM 1008 O O . VAL A 1 132 ? 22.966 1.116 -12.941 1.00 53.88 132 VAL A O 1
ATOM 1011 N N . SER A 1 133 ? 23.467 3.031 -11.877 1.00 63.59 133 SER A N 1
ATOM 1012 C CA . SER A 1 133 ? 24.426 2.411 -10.964 1.00 63.59 133 SER A CA 1
ATOM 1013 C C . SER A 1 133 ? 23.753 1.270 -10.171 1.00 63.59 133 SER A C 1
ATOM 1015 O O . SER A 1 133 ? 22.748 1.499 -9.492 1.00 63.59 133 SER A O 1
ATOM 1017 N N . PRO A 1 134 ? 24.299 0.037 -10.207 1.00 69.56 134 PRO A N 1
ATOM 1018 C CA . PRO A 1 134 ? 23.689 -1.131 -9.561 1.00 69.56 134 PRO A CA 1
ATOM 1019 C C . PRO A 1 134 ? 23.377 -0.939 -8.067 1.00 69.56 134 PRO A C 1
ATOM 1021 O O . PRO A 1 134 ? 22.443 -1.539 -7.538 1.00 69.56 134 PRO A O 1
ATOM 1024 N N . GLY A 1 135 ? 24.142 -0.078 -7.384 1.00 76.00 135 GLY A N 1
ATOM 1025 C CA . GLY A 1 135 ? 23.942 0.242 -5.971 1.00 76.00 135 GLY A CA 1
ATOM 1026 C C . GLY A 1 135 ? 22.654 1.019 -5.676 1.00 76.00 135 GLY A C 1
ATOM 1027 O O . GLY A 1 135 ? 22.014 0.750 -4.662 1.00 76.00 135 GLY A O 1
ATOM 1028 N N . LEU A 1 136 ? 22.232 1.938 -6.554 1.00 75.19 136 LEU A N 1
ATOM 1029 C CA . LEU A 1 136 ? 21.003 2.715 -6.340 1.00 75.19 136 LEU A CA 1
ATOM 1030 C C . LEU A 1 136 ? 19.754 1.851 -6.535 1.00 75.19 136 LEU A C 1
ATOM 1032 O O . LEU A 1 136 ? 18.825 1.935 -5.733 1.00 75.19 136 LEU A O 1
ATOM 1036 N N . THR A 1 137 ? 19.754 0.973 -7.541 1.00 76.44 137 THR A N 1
ATOM 1037 C CA . THR A 1 137 ? 18.670 0.000 -7.755 1.00 76.44 137 THR A CA 1
ATOM 1038 C C . THR A 1 137 ? 18.526 -0.939 -6.558 1.00 76.44 137 THR A C 1
ATOM 1040 O O . THR A 1 137 ? 17.410 -1.185 -6.103 1.00 76.44 137 THR A O 1
ATOM 1043 N N . LEU A 1 138 ? 19.645 -1.416 -5.999 1.00 83.31 138 LEU A N 1
ATOM 1044 C CA . LEU A 1 138 ? 19.638 -2.251 -4.798 1.00 83.31 138 LEU A CA 1
ATOM 1045 C C . LEU A 1 138 ? 19.036 -1.508 -3.598 1.00 83.31 138 LEU A C 1
ATOM 1047 O O . LEU A 1 138 ? 18.145 -2.037 -2.937 1.00 83.31 138 LEU A O 1
ATOM 1051 N N . LEU A 1 139 ? 19.492 -0.281 -3.330 1.00 83.94 139 LEU A N 1
ATOM 1052 C CA . LEU A 1 139 ? 18.998 0.523 -2.210 1.00 83.94 139 LEU A CA 1
ATOM 1053 C C . LEU A 1 139 ? 17.496 0.8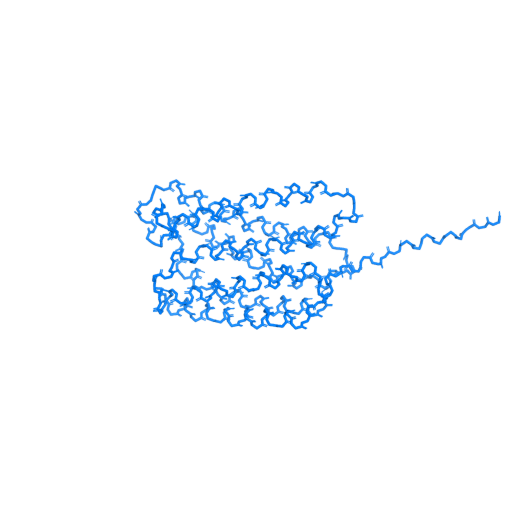18 -2.338 1.00 83.94 139 LEU A C 1
ATOM 1055 O O . LEU A 1 139 ? 16.762 0.734 -1.355 1.00 83.94 139 LEU A O 1
ATOM 1059 N N . TYR A 1 140 ? 17.033 1.112 -3.552 1.00 83.62 140 TYR A N 1
ATOM 1060 C CA . TYR A 1 140 ? 15.621 1.331 -3.845 1.00 83.62 140 TYR A CA 1
ATOM 1061 C C . TYR A 1 140 ? 14.768 0.086 -3.554 1.00 83.62 140 TYR A C 1
ATOM 1063 O O . TYR A 1 140 ? 13.775 0.172 -2.828 1.00 83.62 140 TYR A O 1
ATOM 1071 N N . LEU A 1 141 ? 15.177 -1.086 -4.054 1.00 87.06 141 LEU A N 1
ATOM 1072 C CA . LEU A 1 141 ? 14.472 -2.347 -3.801 1.00 87.06 141 LEU A CA 1
ATOM 1073 C C . LEU A 1 141 ? 14.490 -2.731 -2.314 1.00 87.06 141 LEU A C 1
ATOM 1075 O O . LEU A 1 141 ? 13.476 -3.191 -1.790 1.00 87.06 141 LEU A O 1
ATOM 1079 N N . LEU A 1 142 ? 15.599 -2.484 -1.609 1.00 90.00 142 LEU A N 1
ATOM 1080 C CA . LEU A 1 142 ? 15.681 -2.670 -0.158 1.00 90.00 142 LEU A CA 1
ATOM 1081 C C . LEU A 1 142 ? 14.716 -1.745 0.589 1.00 90.00 142 LEU A C 1
ATOM 1083 O O . LEU A 1 142 ? 14.061 -2.190 1.527 1.00 90.00 142 LEU A O 1
ATOM 1087 N N . GLY A 1 143 ? 14.583 -0.486 0.166 1.00 89.31 143 GLY A N 1
ATOM 1088 C CA . GLY A 1 143 ? 13.621 0.453 0.742 1.00 89.31 143 GLY A CA 1
ATOM 1089 C C . GLY A 1 143 ? 12.172 -0.004 0.553 1.00 89.31 143 GLY A C 1
ATOM 1090 O O . GLY A 1 143 ? 11.387 0.016 1.502 1.00 89.31 143 GLY A O 1
ATOM 1091 N N . ARG A 1 144 ? 11.828 -0.491 -0.645 1.00 90.69 144 ARG A N 1
ATOM 1092 C CA . ARG A 1 144 ? 10.507 -1.070 -0.944 1.00 90.69 144 ARG A CA 1
ATOM 1093 C C . ARG A 1 144 ? 10.224 -2.317 -0.102 1.00 90.69 144 ARG A C 1
ATOM 1095 O O . ARG A 1 144 ? 9.155 -2.415 0.501 1.00 90.69 144 ARG A O 1
ATOM 1102 N N . LEU A 1 145 ? 11.196 -3.226 -0.001 1.00 93.38 145 LEU A N 1
ATOM 1103 C CA . LEU A 1 145 ? 11.100 -4.423 0.834 1.00 93.38 145 LEU A CA 1
ATOM 1104 C C . LEU A 1 145 ? 10.933 -4.060 2.315 1.00 93.38 145 LEU A C 1
ATOM 1106 O O . LEU A 1 145 ? 10.040 -4.581 2.978 1.00 93.38 145 LEU A O 1
ATOM 1110 N N . ALA A 1 146 ? 11.748 -3.139 2.831 1.00 91.75 146 ALA A N 1
ATOM 1111 C CA . ALA A 1 146 ? 11.657 -2.673 4.211 1.00 91.75 146 ALA A CA 1
ATOM 1112 C C . ALA A 1 146 ? 10.293 -2.028 4.501 1.00 91.75 146 ALA A C 1
ATOM 1114 O O . ALA A 1 146 ? 9.707 -2.285 5.551 1.00 91.75 146 ALA A O 1
ATOM 1115 N N . GLY A 1 147 ? 9.748 -1.255 3.555 1.00 91.00 147 GLY A N 1
ATOM 1116 C CA . GLY A 1 147 ? 8.395 -0.707 3.639 1.00 91.00 147 GLY A CA 1
ATOM 1117 C C . GLY A 1 147 ? 7.318 -1.794 3.706 1.00 91.00 147 GLY A C 1
ATOM 1118 O O . GLY A 1 147 ? 6.411 -1.704 4.533 1.00 91.00 147 GLY A O 1
ATOM 1119 N N . ALA A 1 148 ? 7.442 -2.850 2.896 1.00 94.19 148 ALA A N 1
ATOM 1120 C CA . ALA A 1 148 ? 6.508 -3.974 2.904 1.00 94.19 148 ALA A CA 1
ATOM 1121 C C . ALA A 1 148 ? 6.571 -4.778 4.217 1.00 94.19 148 ALA A C 1
ATOM 1123 O O . ALA A 1 148 ? 5.534 -5.077 4.813 1.00 94.19 148 ALA A O 1
ATOM 1124 N N . ILE A 1 149 ? 7.779 -5.052 4.721 1.00 94.31 149 ILE A N 1
ATOM 1125 C CA . ILE A 1 149 ? 7.999 -5.701 6.024 1.00 94.31 149 ILE A CA 1
ATOM 1126 C C . ILE A 1 149 ? 7.446 -4.829 7.158 1.00 94.31 149 ILE A C 1
ATOM 1128 O O . ILE A 1 149 ? 6.768 -5.334 8.049 1.00 94.31 149 ILE A O 1
ATOM 1132 N N . GLY A 1 150 ? 7.689 -3.517 7.115 1.00 91.25 150 GLY A N 1
ATOM 1133 C CA . GLY A 1 150 ? 7.151 -2.567 8.087 1.00 91.25 150 GLY A CA 1
ATOM 1134 C C . GLY A 1 150 ? 5.622 -2.552 8.096 1.00 91.25 150 GLY A C 1
ATOM 1135 O O . GLY A 1 150 ? 5.012 -2.597 9.163 1.00 91.25 150 GLY A O 1
ATOM 1136 N N . GLY A 1 151 ? 4.991 -2.571 6.919 1.00 93.00 151 GLY A N 1
ATOM 1137 C CA . GLY A 1 151 ? 3.542 -2.719 6.782 1.00 93.00 151 GLY A CA 1
ATOM 1138 C C . GLY A 1 151 ? 3.020 -4.015 7.404 1.00 93.00 151 GLY A C 1
ATOM 1139 O O . GLY A 1 151 ? 2.059 -3.985 8.174 1.00 93.00 151 GLY A O 1
ATOM 1140 N N . LEU A 1 152 ? 3.691 -5.143 7.158 1.00 94.75 152 LEU A N 1
ATOM 1141 C CA . LEU A 1 152 ? 3.333 -6.429 7.758 1.00 94.75 152 LEU A CA 1
ATOM 1142 C C . LEU A 1 152 ? 3.489 -6.423 9.288 1.00 94.75 152 LEU A C 1
ATOM 1144 O O . LEU A 1 152 ? 2.598 -6.887 9.998 1.00 94.75 152 LEU A O 1
ATOM 1148 N N . ALA A 1 153 ? 4.565 -5.828 9.805 1.00 92.75 153 ALA A N 1
ATOM 1149 C CA . ALA A 1 153 ? 4.780 -5.666 11.241 1.00 92.75 153 ALA A CA 1
ATOM 1150 C C . ALA A 1 153 ? 3.694 -4.787 11.890 1.00 92.75 153 ALA A C 1
ATOM 1152 O O . ALA A 1 153 ? 3.257 -5.058 13.008 1.00 92.75 153 ALA A O 1
ATOM 1153 N N . LEU A 1 154 ? 3.206 -3.752 11.197 1.00 91.81 154 LEU A N 1
ATOM 1154 C CA . LEU A 1 154 ? 2.070 -2.946 1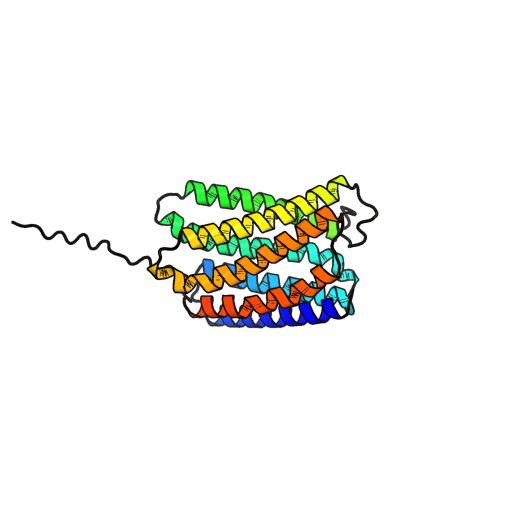1.658 1.00 91.81 154 LEU A CA 1
ATOM 1155 C C . LEU A 1 154 ? 0.768 -3.755 11.696 1.00 91.81 154 LEU A C 1
ATOM 1157 O O . LEU A 1 154 ? 0.010 -3.627 12.657 1.00 91.81 154 LEU A O 1
ATOM 1161 N N . VAL A 1 155 ? 0.518 -4.605 10.695 1.00 94.31 155 VAL A N 1
ATOM 1162 C CA . VAL A 1 155 ? -0.637 -5.522 10.687 1.00 94.31 155 VAL A CA 1
ATOM 1163 C C . VAL A 1 155 ? -0.561 -6.502 11.858 1.00 94.31 155 VAL A C 1
ATOM 1165 O O . VAL A 1 155 ? -1.556 -6.709 12.556 1.00 94.31 155 VAL A O 1
ATOM 1168 N N . GLU A 1 156 ? 0.613 -7.080 12.106 1.00 93.06 156 GLU A N 1
ATOM 1169 C CA . GLU A 1 156 ? 0.833 -7.984 13.233 1.00 93.06 156 GLU A CA 1
ATOM 1170 C C . GLU A 1 156 ? 0.610 -7.270 14.571 1.00 93.06 156 GLU A C 1
ATOM 1172 O O . GLU A 1 156 ? -0.104 -7.779 15.439 1.00 93.06 156 GLU A O 1
ATOM 1177 N N . ASN A 1 157 ? 1.164 -6.066 14.725 1.00 89.88 157 ASN A N 1
ATOM 1178 C CA . ASN A 1 157 ? 0.970 -5.248 15.916 1.00 89.88 157 ASN A CA 1
ATOM 1179 C C . ASN A 1 157 ? -0.508 -4.898 16.130 1.00 89.88 157 ASN A C 1
ATOM 1181 O O . ASN A 1 157 ? -0.992 -5.022 17.253 1.00 89.88 157 ASN A O 1
ATOM 1185 N N . LEU A 1 158 ? -1.247 -4.542 15.072 1.00 89.50 158 LEU A N 1
ATOM 1186 C CA . LEU A 1 158 ? -2.692 -4.301 15.144 1.00 89.50 158 LEU A CA 1
ATOM 1187 C C . LEU A 1 158 ? -3.439 -5.535 15.667 1.00 89.50 158 LEU A C 1
ATOM 1189 O O . LEU A 1 158 ? -4.288 -5.430 16.556 1.00 89.50 158 LEU A O 1
ATOM 1193 N N . TYR A 1 159 ? -3.111 -6.712 15.131 1.00 89.88 159 TYR A N 1
ATOM 1194 C CA . TYR A 1 159 ? -3.748 -7.963 15.527 1.00 89.88 159 TYR A CA 1
ATOM 1195 C C . TYR A 1 159 ? -3.427 -8.340 16.980 1.00 89.88 159 TYR A C 1
ATOM 1197 O O . TYR A 1 159 ? -4.330 -8.692 17.743 1.00 89.88 159 TYR A O 1
ATOM 1205 N N . ARG A 1 160 ? -2.156 -8.225 17.391 1.00 87.75 160 ARG A N 1
ATOM 1206 C CA . ARG A 1 160 ? -1.702 -8.545 18.756 1.00 87.75 160 ARG A CA 1
ATOM 1207 C C . ARG A 1 160 ? -2.275 -7.594 19.804 1.00 87.75 160 ARG A C 1
ATOM 1209 O O . ARG A 1 160 ? -2.645 -8.053 20.881 1.00 87.75 160 ARG A O 1
ATOM 1216 N N . GLN A 1 161 ? -2.365 -6.302 19.490 1.00 85.19 161 GLN A N 1
ATOM 1217 C CA . GLN A 1 161 ? -2.873 -5.279 20.411 1.00 85.19 161 GLN A CA 1
ATOM 1218 C C . GLN A 1 161 ? -4.402 -5.277 20.524 1.00 85.19 161 GLN A C 1
ATOM 1220 O O . GLN A 1 161 ? -4.949 -4.695 21.456 1.00 85.19 161 GLN A O 1
ATOM 1225 N N . THR A 1 162 ? -5.117 -5.949 19.619 1.00 84.25 162 THR A N 1
ATOM 1226 C CA . THR A 1 162 ? -6.575 -6.035 19.708 1.00 84.25 162 THR A CA 1
ATOM 1227 C C . THR A 1 162 ? -7.004 -7.165 20.657 1.00 84.25 162 THR A C 1
ATOM 1229 O O . THR A 1 162 ? -6.666 -8.337 20.422 1.00 84.25 162 THR A O 1
ATOM 1232 N N . PRO A 1 163 ? -7.780 -6.865 21.721 1.00 80.50 163 PRO A N 1
ATOM 1233 C CA . PRO A 1 163 ? -8.251 -7.885 22.650 1.00 80.50 163 PRO A CA 1
ATOM 1234 C C . PRO A 1 163 ? -9.173 -8.892 21.965 1.00 80.50 163 PRO A C 1
ATOM 1236 O O . PRO A 1 163 ? -9.875 -8.568 21.006 1.00 80.50 163 PRO A O 1
ATOM 1239 N N . SER A 1 164 ? -9.178 -10.124 22.483 1.00 79.56 164 SER A N 1
ATOM 1240 C CA . SER A 1 164 ? -9.861 -11.288 21.897 1.00 79.56 164 SER A CA 1
ATOM 1241 C C . SER A 1 164 ? -11.318 -11.022 21.519 1.00 79.56 164 SER A C 1
ATOM 1243 O O . SER A 1 164 ? -11.741 -11.438 20.443 1.00 79.56 164 SER A O 1
ATOM 1245 N N . ASN A 1 165 ? -12.046 -10.260 22.340 1.00 77.06 165 ASN A N 1
ATOM 1246 C CA . ASN A 1 165 ? -13.451 -9.933 22.103 1.00 77.06 165 ASN A CA 1
ATOM 1247 C C . ASN A 1 165 ? -13.691 -9.093 20.831 1.00 77.06 165 ASN A C 1
ATOM 1249 O O . ASN A 1 165 ? -14.744 -9.199 20.213 1.00 77.06 165 ASN A O 1
ATOM 1253 N N . ASN A 1 166 ? -12.700 -8.305 20.399 1.00 75.19 166 ASN A N 1
ATOM 1254 C CA . ASN A 1 166 ? -12.807 -7.424 19.230 1.00 75.19 166 ASN A CA 1
ATOM 1255 C C . ASN A 1 166 ? -12.080 -7.975 17.989 1.00 75.19 166 ASN A C 1
ATOM 1257 O O . ASN A 1 166 ? -12.189 -7.404 16.901 1.00 75.19 166 ASN A O 1
ATOM 1261 N N . ARG A 1 167 ? -11.378 -9.115 18.107 1.00 82.62 167 ARG A N 1
ATOM 1262 C CA . ARG A 1 167 ? -10.615 -9.720 16.996 1.00 82.62 167 ARG A CA 1
ATOM 1263 C C . ARG A 1 167 ? -11.492 -10.122 15.817 1.00 82.62 167 ARG A C 1
ATOM 1265 O O . ARG A 1 167 ? -11.050 -10.037 14.673 1.00 82.62 167 ARG A O 1
ATOM 1272 N N . TRP A 1 168 ? -12.748 -10.494 16.068 1.00 79.12 168 TRP A N 1
ATOM 1273 C CA . TRP A 1 168 ? -13.660 -10.915 15.005 1.00 79.12 168 TRP A CA 1
ATOM 1274 C C . TRP A 1 168 ? -13.942 -9.809 13.972 1.00 79.12 168 TRP A C 1
ATOM 1276 O O . TRP A 1 168 ? -14.165 -10.108 12.795 1.00 79.12 168 TRP A O 1
ATOM 1286 N N . GLY A 1 169 ? -13.885 -8.539 14.396 1.00 77.75 169 GLY A N 1
ATOM 1287 C CA . GLY A 1 169 ? -14.078 -7.375 13.527 1.00 77.75 169 GLY A CA 1
ATOM 1288 C C . GLY A 1 169 ? -12.857 -7.028 12.668 1.00 77.75 169 GLY A C 1
ATOM 1289 O O . GLY A 1 169 ? -13.023 -6.586 11.532 1.00 77.75 169 GLY A O 1
ATOM 1290 N N . ILE A 1 170 ? -11.640 -7.269 13.171 1.00 85.88 170 ILE A N 1
ATOM 1291 C CA . ILE A 1 170 ? -10.387 -6.861 12.508 1.00 85.88 170 ILE A CA 1
ATOM 1292 C C . ILE A 1 170 ? -9.662 -7.992 11.770 1.00 85.88 170 ILE A C 1
ATOM 1294 O O . ILE A 1 170 ? -8.839 -7.713 10.910 1.00 85.88 170 ILE A O 1
ATOM 1298 N N . GLN A 1 171 ? -9.952 -9.263 12.060 1.00 91.25 171 GLN A N 1
ATOM 1299 C CA . GLN A 1 171 ? -9.226 -10.399 11.471 1.00 91.25 171 GLN A CA 1
ATOM 1300 C C . GLN A 1 171 ? -9.248 -10.389 9.934 1.00 91.25 171 GLN A C 1
ATOM 1302 O O . GLN A 1 171 ? -8.233 -10.666 9.305 1.00 91.25 171 GLN A O 1
ATOM 1307 N N . LEU A 1 172 ? -10.381 -10.007 9.328 1.00 92.12 172 LEU A N 1
ATOM 1308 C CA . LEU A 1 172 ? -10.525 -9.923 7.872 1.00 92.12 172 LEU A CA 1
ATOM 1309 C C . LEU A 1 172 ? -9.740 -8.744 7.293 1.00 92.12 172 LEU A C 1
ATOM 1311 O O . LEU A 1 172 ? -9.189 -8.855 6.204 1.00 92.12 172 LEU A O 1
ATOM 1315 N N . LEU A 1 173 ? -9.643 -7.640 8.038 1.00 92.44 173 LEU A N 1
ATOM 1316 C CA . LEU A 1 173 ? -8.810 -6.501 7.666 1.00 92.44 173 LEU A CA 1
ATOM 1317 C C . LEU A 1 173 ? -7.331 -6.876 7.693 1.00 92.44 173 LEU A C 1
ATOM 1319 O O . LEU A 1 173 ? -6.620 -6.625 6.727 1.00 92.44 173 LEU A O 1
ATOM 1323 N N . CYS A 1 174 ? -6.884 -7.495 8.790 1.00 94.19 174 CYS A N 1
ATOM 1324 C CA . CYS A 1 174 ? -5.513 -7.964 8.940 1.00 94.19 174 CYS A CA 1
ATOM 1325 C C . CYS A 1 174 ? -5.165 -9.002 7.873 1.00 94.19 174 CYS A C 1
ATOM 1327 O O . CYS A 1 174 ? -4.070 -8.951 7.331 1.00 94.19 174 CYS A O 1
ATOM 1329 N N . LEU A 1 175 ? -6.098 -9.896 7.531 1.00 95.12 175 LEU A N 1
ATOM 1330 C CA . LEU A 1 175 ? -5.909 -10.855 6.448 1.00 95.12 175 LEU A CA 1
ATOM 1331 C C . LEU A 1 175 ? -5.788 -10.139 5.098 1.00 95.12 175 LEU A C 1
ATOM 1333 O O . LEU A 1 175 ? -4.806 -10.340 4.400 1.00 95.12 175 LEU A O 1
ATOM 1337 N N . GLY A 1 176 ? -6.726 -9.248 4.763 1.00 95.25 176 GLY A N 1
ATOM 1338 C CA . GLY A 1 176 ? -6.712 -8.520 3.494 1.00 95.25 176 GLY A CA 1
ATOM 1339 C C . GLY A 1 176 ? -5.456 -7.665 3.309 1.00 95.25 176 GLY A C 1
ATOM 1340 O O . GLY A 1 176 ? -4.735 -7.817 2.328 1.00 95.25 176 GLY A O 1
ATOM 1341 N N . ILE A 1 177 ? -5.158 -6.788 4.270 1.00 96.00 177 ILE A N 1
ATOM 1342 C CA . ILE A 1 177 ? -3.996 -5.888 4.205 1.00 96.00 177 ILE A CA 1
ATOM 1343 C C . ILE A 1 177 ? -2.688 -6.669 4.370 1.00 96.00 177 ILE A C 1
ATOM 1345 O O . ILE A 1 177 ? -1.716 -6.405 3.664 1.00 96.00 177 ILE A O 1
ATOM 1349 N N . GLY A 1 178 ? -2.661 -7.656 5.268 1.00 96.38 178 GLY A N 1
ATOM 1350 C CA . GLY A 1 178 ? -1.506 -8.525 5.473 1.00 96.38 178 GLY A CA 1
ATOM 1351 C C . GLY A 1 178 ? -1.133 -9.275 4.201 1.00 96.38 178 GLY A C 1
ATOM 1352 O O . GLY A 1 178 ? 0.035 -9.285 3.835 1.00 96.38 178 GLY A O 1
ATOM 1353 N N . SER A 1 179 ? -2.107 -9.812 3.465 1.00 96.56 179 SER A N 1
ATOM 1354 C CA . SER A 1 179 ? -1.865 -10.465 2.175 1.00 96.56 179 SER A CA 1
ATOM 1355 C C . SER A 1 179 ? -1.295 -9.518 1.116 1.00 96.56 179 SER A C 1
ATOM 1357 O O . SER A 1 179 ? -0.427 -9.942 0.355 1.00 96.56 179 SER A O 1
ATOM 1359 N N . ILE A 1 180 ? -1.714 -8.245 1.086 1.00 96.25 180 ILE A N 1
ATOM 1360 C CA . ILE A 1 180 ? -1.112 -7.233 0.198 1.00 96.25 180 ILE A CA 1
ATOM 1361 C C . ILE A 1 180 ? 0.380 -7.073 0.521 1.00 96.25 180 ILE A C 1
ATOM 1363 O O . ILE A 1 180 ? 1.217 -7.167 -0.375 1.00 96.25 180 ILE A O 1
ATOM 1367 N N . PHE A 1 181 ? 0.725 -6.890 1.799 1.00 96.81 181 PHE A N 1
ATOM 1368 C CA . PHE A 1 181 ? 2.118 -6.713 2.215 1.00 96.81 181 PHE A CA 1
ATOM 1369 C C . PHE A 1 181 ? 2.963 -7.980 2.068 1.00 96.81 181 PHE A C 1
ATOM 1371 O O . PHE A 1 181 ? 4.117 -7.886 1.668 1.00 96.81 181 PHE A O 1
ATOM 1378 N N . VAL A 1 182 ? 2.408 -9.165 2.334 1.00 97.56 182 VAL A N 1
ATOM 1379 C CA . VAL A 1 182 ? 3.099 -10.447 2.115 1.00 97.56 182 VAL A CA 1
ATOM 1380 C C . VAL A 1 182 ? 3.451 -10.626 0.640 1.00 97.56 182 VAL A C 1
ATOM 1382 O O . VAL A 1 182 ? 4.573 -11.024 0.328 1.00 97.56 182 VAL A O 1
ATOM 1385 N N . TYR A 1 183 ? 2.528 -10.293 -0.268 1.00 96.94 183 TYR A N 1
ATOM 1386 C CA . TYR A 1 183 ? 2.809 -10.336 -1.701 1.00 96.94 183 TYR A CA 1
ATOM 1387 C C . TYR A 1 183 ? 3.912 -9.346 -2.089 1.00 96.94 183 TYR A C 1
ATOM 1389 O O . TYR A 1 183 ? 4.809 -9.693 -2.852 1.00 96.94 183 TYR A O 1
ATOM 1397 N N . ASP A 1 184 ? 3.878 -8.132 -1.537 1.00 94.81 184 ASP A N 1
ATOM 1398 C CA . ASP A 1 184 ? 4.897 -7.114 -1.798 1.00 94.81 184 ASP A CA 1
ATOM 1399 C C . ASP A 1 184 ? 6.278 -7.552 -1.275 1.00 94.81 184 ASP A C 1
ATOM 1401 O O . ASP A 1 184 ? 7.271 -7.409 -1.984 1.00 94.81 184 ASP A O 1
ATOM 1405 N N . VAL A 1 185 ? 6.355 -8.166 -0.086 1.00 96.44 185 VAL A N 1
ATOM 1406 C CA . VAL A 1 185 ? 7.598 -8.763 0.439 1.00 96.44 185 VAL A CA 1
ATOM 1407 C C . VAL A 1 185 ? 8.138 -9.820 -0.519 1.00 96.44 185 VAL A C 1
ATOM 1409 O O . VAL A 1 185 ? 9.319 -9.782 -0.856 1.00 96.44 185 VAL A O 1
ATOM 1412 N N . PHE A 1 186 ? 7.283 -10.737 -0.978 1.00 95.75 186 PHE A N 1
ATOM 1413 C CA . PHE A 1 186 ? 7.669 -11.774 -1.933 1.00 95.75 186 PHE A CA 1
ATOM 1414 C C . PHE A 1 186 ? 8.198 -11.173 -3.242 1.00 95.75 186 PHE A C 1
ATOM 1416 O O . PHE A 1 186 ? 9.294 -11.519 -3.678 1.00 95.75 186 PHE A O 1
ATOM 1423 N N . LEU A 1 187 ? 7.461 -10.223 -3.826 1.00 93.81 187 LEU A N 1
ATOM 1424 C CA . LEU A 1 187 ? 7.822 -9.560 -5.078 1.00 93.81 187 LEU A CA 1
ATOM 1425 C C . LEU A 1 187 ? 9.177 -8.848 -4.981 1.00 93.81 187 LEU A C 1
ATOM 1427 O O . LEU A 1 187 ? 10.006 -8.963 -5.881 1.00 93.81 187 LEU A O 1
ATOM 1431 N N . TYR A 1 188 ? 9.409 -8.105 -3.898 1.00 93.12 188 TYR A N 1
ATOM 1432 C CA . TYR A 1 188 ? 10.647 -7.348 -3.727 1.00 93.12 188 TYR A CA 1
ATOM 1433 C C . TYR A 1 188 ? 11.833 -8.220 -3.313 1.00 93.12 188 TYR A C 1
ATOM 1435 O O . TYR A 1 188 ? 12.960 -7.928 -3.712 1.00 93.12 188 TYR A O 1
ATOM 1443 N N . ALA A 1 189 ? 11.603 -9.305 -2.572 1.00 93.62 189 ALA A N 1
ATOM 1444 C CA . ALA A 1 189 ? 12.637 -10.294 -2.279 1.00 93.62 189 ALA A CA 1
ATOM 1445 C C . ALA A 1 189 ? 13.100 -11.024 -3.552 1.00 93.62 189 ALA A C 1
ATOM 1447 O O . ALA A 1 189 ? 14.305 -11.136 -3.780 1.00 93.62 189 ALA A O 1
ATOM 1448 N N . ASP A 1 190 ? 12.162 -11.446 -4.407 1.00 92.81 190 ASP A N 1
ATOM 1449 C CA . ASP A 1 190 ? 12.456 -12.020 -5.728 1.00 92.81 190 ASP A CA 1
ATOM 1450 C C . ASP A 1 190 ? 13.243 -11.024 -6.593 1.00 92.81 190 ASP A C 1
ATOM 1452 O O . ASP A 1 190 ? 14.306 -11.348 -7.126 1.00 92.81 190 ASP A O 1
ATOM 1456 N N . ALA A 1 191 ? 12.797 -9.763 -6.623 1.00 89.19 191 ALA A N 1
ATOM 1457 C CA . ALA A 1 191 ? 13.464 -8.719 -7.391 1.00 89.19 191 ALA A CA 1
ATOM 1458 C C . ALA A 1 191 ? 14.897 -8.427 -6.921 1.00 89.19 191 ALA A C 1
ATOM 1460 O O . ALA A 1 191 ? 15.765 -8.122 -7.739 1.00 89.19 191 ALA A O 1
ATOM 1461 N N . LEU A 1 192 ? 15.168 -8.528 -5.618 1.00 88.56 192 LEU A N 1
ATOM 1462 C CA . LEU A 1 192 ? 16.519 -8.398 -5.068 1.00 88.56 192 LEU A CA 1
ATOM 1463 C C . LEU A 1 192 ? 17.409 -9.583 -5.453 1.00 88.56 192 LEU A C 1
ATOM 1465 O O . LEU A 1 192 ? 18.572 -9.375 -5.806 1.00 88.56 192 LEU A O 1
ATOM 1469 N N . LEU A 1 193 ? 16.867 -10.804 -5.411 1.00 88.56 193 LEU A N 1
ATOM 1470 C CA . LEU A 1 193 ? 17.604 -12.027 -5.730 1.00 88.56 193 LEU A CA 1
ATOM 1471 C C . LEU A 1 193 ? 18.019 -12.068 -7.206 1.00 88.56 193 LEU A C 1
ATOM 1473 O O . LEU A 1 193 ? 19.171 -12.371 -7.517 1.00 88.56 193 LEU A O 1
ATOM 1477 N N . PHE A 1 194 ? 17.103 -11.705 -8.105 1.00 86.62 194 PHE A N 1
ATOM 1478 C CA . PHE A 1 194 ? 17.323 -11.729 -9.554 1.00 86.62 194 PHE A CA 1
ATOM 1479 C C . PHE A 1 194 ? 17.726 -10.370 -10.146 1.00 86.62 194 PHE A C 1
ATOM 1481 O O . PHE A 1 194 ? 17.883 -10.249 -11.360 1.00 86.62 194 PHE A O 1
ATOM 1488 N N . ARG A 1 195 ? 17.944 -9.355 -9.295 1.00 80.19 195 ARG A N 1
ATOM 1489 C CA . ARG A 1 195 ? 18.331 -7.977 -9.666 1.00 80.19 195 ARG A CA 1
ATOM 1490 C C . ARG A 1 195 ? 17.397 -7.322 -10.692 1.00 80.19 195 ARG A C 1
ATOM 1492 O O . ARG A 1 195 ? 17.831 -6.521 -11.517 1.00 80.19 195 ARG A O 1
ATOM 1499 N N . GLY A 1 196 ? 16.112 -7.642 -10.630 1.00 78.12 196 GLY A N 1
ATOM 1500 C CA . GLY A 1 196 ? 15.107 -7.129 -11.549 1.00 78.12 196 GLY A CA 1
ATOM 1501 C C . GLY A 1 196 ? 13.718 -7.627 -11.189 1.00 78.12 196 GLY A C 1
ATOM 1502 O O . GLY A 1 196 ? 13.560 -8.718 -10.657 1.00 78.12 196 GLY A O 1
ATOM 1503 N N . ILE A 1 197 ? 12.698 -6.822 -11.474 1.00 82.75 197 ILE A N 1
ATOM 1504 C CA . ILE A 1 197 ? 11.310 -7.198 -11.200 1.00 82.75 197 ILE A CA 1
ATOM 1505 C C . ILE A 1 197 ? 10.827 -8.143 -12.303 1.00 82.75 197 ILE A C 1
ATOM 1507 O O . ILE A 1 197 ? 10.799 -7.768 -13.476 1.00 82.75 197 ILE A O 1
ATOM 1511 N N . ASN A 1 198 ? 10.400 -9.347 -11.926 1.00 85.56 198 ASN A N 1
ATOM 1512 C CA . ASN A 1 198 ? 9.757 -10.272 -12.851 1.00 85.56 198 ASN A CA 1
ATOM 1513 C C . ASN A 1 198 ? 8.386 -9.721 -13.293 1.00 85.56 198 ASN A C 1
ATOM 1515 O O . ASN A 1 198 ? 7.511 -9.439 -12.468 1.00 85.56 198 ASN A O 1
ATOM 1519 N N . ALA A 1 199 ? 8.195 -9.580 -14.606 1.00 85.38 199 ALA A N 1
ATOM 1520 C CA . ALA A 1 199 ? 6.980 -9.017 -15.187 1.00 85.38 199 ALA A CA 1
ATOM 1521 C C . ALA A 1 199 ? 5.724 -9.865 -14.915 1.00 85.38 199 ALA A C 1
ATOM 1523 O O . ALA A 1 199 ? 4.637 -9.298 -14.795 1.00 85.38 199 ALA A O 1
ATOM 1524 N N . ASP A 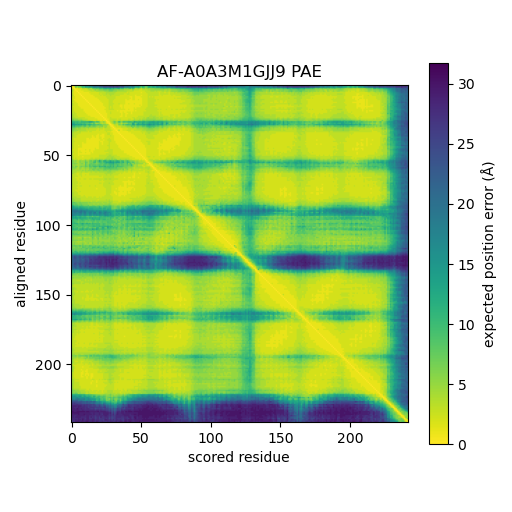1 200 ? 5.859 -11.185 -14.777 1.00 87.44 200 ASP A N 1
ATOM 1525 C CA . ASP A 1 200 ? 4.735 -12.082 -14.498 1.00 87.44 200 ASP A CA 1
ATOM 1526 C C . ASP A 1 200 ? 4.276 -11.945 -13.043 1.00 87.44 200 ASP A C 1
ATOM 1528 O O . ASP A 1 200 ? 3.078 -11.798 -12.781 1.00 87.44 200 ASP A O 1
ATOM 1532 N N . TRP A 1 201 ? 5.221 -11.874 -12.096 1.00 89.38 201 TRP A N 1
ATOM 1533 C CA . TRP A 1 201 ? 4.914 -11.599 -10.687 1.00 89.38 201 TRP A CA 1
ATOM 1534 C C . TRP A 1 201 ? 4.334 -10.198 -10.493 1.00 89.38 201 TRP A C 1
ATOM 1536 O O . TRP A 1 201 ? 3.371 -10.022 -9.743 1.00 89.38 201 TRP A O 1
ATOM 1546 N N . TYR A 1 202 ? 4.857 -9.194 -11.198 1.00 90.38 202 TYR A N 1
ATOM 1547 C CA . TYR A 1 202 ? 4.257 -7.862 -11.173 1.00 90.38 202 TYR A CA 1
ATOM 1548 C C . TYR A 1 202 ? 2.845 -7.883 -11.774 1.00 90.38 202 TYR A C 1
ATOM 1550 O O . TYR A 1 202 ? 1.913 -7.333 -11.192 1.00 90.38 202 TYR A O 1
ATOM 1558 N N . GLY A 1 203 ? 2.658 -8.586 -12.896 1.00 89.94 203 GLY A N 1
ATOM 1559 C CA . GLY A 1 203 ? 1.376 -8.755 -13.572 1.00 89.94 203 GLY A CA 1
ATOM 1560 C C . GLY A 1 203 ? 0.313 -9.417 -12.696 1.00 89.94 203 GLY A C 1
ATOM 1561 O O . GLY A 1 203 ? -0.801 -8.910 -12.614 1.00 89.94 203 GLY A O 1
ATOM 1562 N N . ALA A 1 204 ? 0.629 -10.497 -11.982 1.00 92.12 204 ALA A N 1
ATOM 1563 C CA . ALA A 1 204 ? -0.333 -11.207 -11.131 1.00 92.12 204 ALA A CA 1
ATOM 1564 C C . ALA A 1 204 ? -0.802 -10.396 -9.903 1.00 92.12 204 ALA A C 1
ATOM 1566 O O . ALA A 1 204 ? -1.896 -10.637 -9.377 1.00 92.12 204 ALA A O 1
ATOM 1567 N N . ARG A 1 205 ? -0.029 -9.383 -9.484 1.00 93.31 205 ARG A N 1
ATOM 1568 C CA . ARG A 1 205 ? -0.298 -8.552 -8.298 1.00 93.31 205 ARG A CA 1
ATOM 1569 C C . ARG A 1 205 ? -1.684 -7.911 -8.309 1.00 93.31 205 ARG A C 1
ATOM 1571 O O . ARG A 1 205 ? -2.305 -7.801 -7.251 1.00 93.31 205 ARG A O 1
ATOM 1578 N N . GLY A 1 206 ? -2.186 -7.520 -9.482 1.00 94.19 206 GLY A N 1
ATOM 1579 C CA . GLY A 1 206 ? -3.523 -6.945 -9.636 1.00 94.19 206 GLY A CA 1
ATOM 1580 C C . GLY A 1 206 ? -4.623 -7.867 -9.096 1.00 94.19 206 GLY A C 1
ATOM 1581 O O . GLY A 1 206 ? -5.373 -7.473 -8.202 1.00 94.19 206 GLY A O 1
ATOM 1582 N N . VAL A 1 20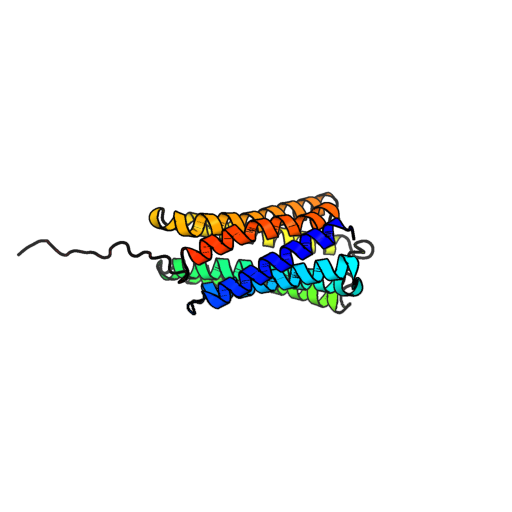7 ? -4.664 -9.127 -9.545 1.00 95.25 207 VAL A N 1
ATOM 1583 C CA . VAL A 1 207 ? -5.682 -10.097 -9.096 1.00 95.25 207 VAL A CA 1
ATOM 1584 C C . VAL A 1 207 ? -5.562 -10.364 -7.598 1.00 95.25 207 VAL A C 1
ATOM 1586 O O . VAL A 1 207 ? -6.574 -10.379 -6.900 1.00 95.25 207 VAL A O 1
ATOM 1589 N N . VAL A 1 208 ? -4.338 -10.513 -7.080 1.00 95.56 208 VAL A N 1
ATOM 1590 C CA . VAL A 1 208 ? -4.114 -10.738 -5.643 1.00 95.56 208 VAL A CA 1
ATOM 1591 C C . VAL A 1 208 ? -4.698 -9.598 -4.815 1.00 95.56 208 VAL A C 1
ATOM 1593 O O . VAL A 1 208 ? -5.427 -9.848 -3.860 1.00 95.56 208 VAL A O 1
ATOM 1596 N N . ASN A 1 209 ? -4.453 -8.346 -5.207 1.00 96.50 209 ASN A N 1
ATOM 1597 C CA . ASN A 1 209 ? -5.018 -7.197 -4.504 1.00 96.50 209 ASN A CA 1
ATOM 1598 C C . ASN A 1 209 ? -6.548 -7.124 -4.644 1.00 96.50 209 ASN A C 1
ATOM 1600 O O . ASN A 1 209 ? -7.231 -6.803 -3.672 1.00 96.50 209 ASN A O 1
ATOM 1604 N N . ALA A 1 210 ? -7.099 -7.464 -5.813 1.00 96.69 210 ALA A N 1
ATOM 1605 C CA . ALA A 1 210 ? -8.543 -7.495 -6.033 1.00 96.69 210 ALA A CA 1
ATOM 1606 C C . ALA A 1 210 ? -9.256 -8.497 -5.106 1.00 96.69 210 ALA A C 1
ATOM 1608 O O . ALA A 1 210 ? -10.324 -8.196 -4.580 1.00 96.69 210 ALA A O 1
ATOM 1609 N N . LEU A 1 211 ? -8.647 -9.659 -4.846 1.00 96.19 211 LEU A N 1
ATOM 1610 C CA . LEU A 1 211 ? -9.187 -10.669 -3.926 1.00 96.19 211 LEU A CA 1
ATOM 1611 C C . LEU A 1 211 ? -9.215 -10.199 -2.464 1.00 96.19 211 LEU A C 1
ATOM 1613 O O . LEU A 1 211 ? -10.017 -10.698 -1.676 1.00 96.19 211 LEU A O 1
ATOM 1617 N N . MET A 1 212 ? -8.376 -9.228 -2.095 1.00 94.62 212 MET A N 1
ATOM 1618 C CA . MET A 1 212 ? -8.342 -8.682 -0.734 1.00 94.62 212 MET A CA 1
ATOM 1619 C C . MET A 1 212 ? -9.421 -7.626 -0.489 1.00 94.62 212 MET A C 1
ATOM 1621 O O . MET A 1 212 ? -9.856 -7.441 0.649 1.00 94.62 212 MET A O 1
ATOM 1625 N N . VAL A 1 213 ? -9.910 -6.972 -1.546 1.00 95.88 213 VAL A N 1
ATOM 1626 C CA . VAL A 1 213 ? -10.984 -5.972 -1.475 1.00 95.88 213 VAL A CA 1
ATOM 1627 C C . VAL A 1 213 ? -12.227 -6.456 -0.714 1.00 95.88 213 VAL A C 1
ATOM 1629 O O . VAL A 1 213 ? -12.641 -5.745 0.205 1.00 95.88 213 VAL A O 1
ATOM 1632 N N . PRO A 1 214 ? -12.834 -7.626 -1.010 1.00 94.81 214 PRO A N 1
ATOM 1633 C CA . PRO A 1 214 ? -14.012 -8.083 -0.273 1.00 94.81 214 PRO A CA 1
ATOM 1634 C C . PRO A 1 214 ? -13.733 -8.300 1.221 1.00 94.81 214 PRO A C 1
ATOM 1636 O O . PRO A 1 214 ? -14.599 -8.011 2.045 1.00 94.81 214 PRO A O 1
ATOM 1639 N N . LEU A 1 215 ? -12.527 -8.739 1.600 1.00 94.06 215 LEU A N 1
ATOM 1640 C CA . LEU A 1 215 ? -12.151 -8.911 3.009 1.00 94.06 215 LEU A CA 1
ATOM 1641 C C . LEU A 1 215 ? -12.126 -7.563 3.745 1.00 94.06 215 LEU A C 1
ATOM 1643 O O . LEU A 1 215 ? -12.678 -7.438 4.843 1.00 94.06 215 LEU A O 1
ATOM 1647 N N . VAL A 1 216 ? -11.545 -6.541 3.108 1.00 93.19 216 VAL A N 1
ATOM 1648 C CA . VAL A 1 216 ? -11.522 -5.166 3.627 1.00 93.19 216 VAL A CA 1
ATOM 1649 C C . VAL A 1 216 ? -12.937 -4.585 3.688 1.00 93.19 216 VAL A C 1
ATOM 1651 O O . VAL A 1 216 ? -13.313 -4.015 4.712 1.00 93.19 216 VAL A O 1
ATOM 1654 N N . ALA A 1 217 ? -13.748 -4.777 2.643 1.00 92.50 217 ALA A N 1
ATOM 1655 C CA . ALA A 1 217 ? -15.131 -4.303 2.584 1.00 92.50 217 ALA A CA 1
ATOM 1656 C C . ALA A 1 217 ? -15.987 -4.889 3.716 1.00 92.50 217 ALA A C 1
ATOM 1658 O O . ALA A 1 217 ? -16.681 -4.155 4.418 1.00 92.50 217 ALA A O 1
ATOM 1659 N N . VAL A 1 218 ? -15.908 -6.207 3.934 1.00 91.81 218 VAL A N 1
ATOM 1660 C CA . VAL A 1 218 ? -16.655 -6.888 5.000 1.00 91.81 218 VAL A CA 1
ATOM 1661 C C . VAL A 1 218 ? -16.193 -6.415 6.378 1.00 91.81 218 VAL A C 1
ATOM 1663 O O . VAL A 1 218 ? -17.031 -6.194 7.251 1.00 91.81 218 VAL A O 1
ATOM 1666 N N . SER A 1 219 ? -14.889 -6.217 6.593 1.00 89.38 219 SER A N 1
ATOM 1667 C CA . SER A 1 219 ? -14.401 -5.658 7.860 1.00 89.38 219 SER A CA 1
ATOM 1668 C C . SER A 1 219 ? -14.920 -4.234 8.098 1.00 89.38 219 SER A C 1
ATOM 1670 O O . SER A 1 219 ? -15.435 -3.945 9.179 1.00 89.38 219 SER A O 1
ATOM 1672 N N . ALA A 1 220 ? -14.884 -3.378 7.073 1.00 87.50 220 ALA A N 1
ATOM 1673 C CA . ALA A 1 220 ? -15.403 -2.016 7.150 1.00 87.50 220 ALA A CA 1
ATOM 1674 C C . ALA A 1 220 ? -16.915 -1.973 7.427 1.00 87.50 220 ALA A C 1
ATOM 1676 O O . ALA A 1 220 ? -17.376 -1.167 8.234 1.00 87.50 220 ALA A O 1
ATOM 1677 N N . ALA A 1 221 ? -17.686 -2.874 6.811 1.00 85.50 221 ALA A N 1
ATOM 1678 C CA . ALA A 1 221 ? -19.121 -3.000 7.048 1.00 85.50 221 ALA A CA 1
ATOM 1679 C C . ALA A 1 221 ? -19.441 -3.490 8.472 1.00 85.50 221 ALA A C 1
ATOM 1681 O O . ALA A 1 221 ? -20.426 -3.053 9.066 1.00 85.50 221 ALA A O 1
ATOM 1682 N N . ARG A 1 222 ? -18.603 -4.370 9.042 1.00 84.94 222 ARG A N 1
ATOM 1683 C CA . ARG A 1 222 ? -18.754 -4.876 10.418 1.00 84.94 222 ARG A CA 1
ATOM 1684 C C . ARG A 1 222 ? -18.429 -3.828 11.480 1.00 84.94 222 ARG A C 1
ATOM 1686 O O . ARG A 1 222 ? -19.014 -3.883 12.557 1.00 84.94 222 ARG A O 1
ATOM 1693 N N . ASN A 1 223 ? -17.519 -2.891 11.203 1.00 78.75 223 ASN A N 1
ATOM 1694 C CA . ASN A 1 223 ? -17.187 -1.811 12.134 1.00 78.75 223 ASN A CA 1
ATOM 1695 C C . ASN A 1 223 ? -17.067 -0.432 11.443 1.00 78.75 223 ASN A C 1
ATOM 1697 O O . ASN A 1 223 ? -15.965 0.107 11.319 1.00 78.75 223 ASN A O 1
ATOM 1701 N N . PRO A 1 224 ? -18.195 0.199 11.052 1.00 66.69 224 PRO A N 1
ATOM 1702 C CA . PRO A 1 224 ? -18.197 1.459 10.294 1.00 66.69 224 PRO A CA 1
ATOM 1703 C C . PRO A 1 224 ? -17.625 2.656 11.056 1.00 66.69 224 PRO A C 1
ATOM 1705 O O . PRO A 1 224 ? -17.171 3.638 10.468 1.00 66.69 224 PRO A O 1
ATOM 1708 N N . SER A 1 225 ? -17.703 2.614 12.388 1.00 65.12 225 SER A N 1
ATOM 1709 C CA . SER A 1 225 ? -17.198 3.693 13.232 1.00 65.12 225 SER A CA 1
ATOM 1710 C C . SER A 1 225 ? -15.684 3.605 13.421 1.00 65.12 225 SER A C 1
ATOM 1712 O O . SER A 1 225 ? -15.080 4.587 13.858 1.00 65.12 225 SER A O 1
ATOM 1714 N N . TRP A 1 226 ? -15.071 2.459 13.086 1.00 69.69 226 TRP A N 1
ATOM 1715 C CA . TRP A 1 226 ? -13.688 2.113 13.422 1.00 69.69 226 TRP A CA 1
ATOM 1716 C C . TRP A 1 226 ? -13.369 2.321 14.909 1.00 69.69 226 TRP A C 1
ATOM 1718 O O . TRP A 1 226 ? -12.207 2.431 15.298 1.00 69.69 226 TRP A O 1
ATOM 1728 N N . LYS A 1 227 ? -14.406 2.374 15.755 1.00 60.78 227 LYS A N 1
ATOM 1729 C CA . LYS A 1 227 ? -14.260 2.363 17.200 1.00 60.78 227 LYS A CA 1
ATOM 1730 C C . LYS A 1 227 ? -14.026 0.910 17.556 1.00 60.78 227 LYS A C 1
ATOM 1732 O O . LYS A 1 227 ? -14.909 0.065 17.421 1.00 60.78 227 LYS A O 1
ATOM 1737 N N . LEU A 1 228 ? -12.806 0.594 17.962 1.00 53.94 228 LEU A N 1
ATOM 1738 C CA . LEU A 1 228 ? -12.606 -0.568 18.806 1.00 53.94 228 LEU A CA 1
ATOM 1739 C C . LEU A 1 228 ? -13.384 -0.242 20.079 1.00 53.94 228 LEU A C 1
ATOM 1741 O O . LEU A 1 228 ? -12.913 0.556 20.886 1.00 53.94 228 LEU A O 1
ATOM 1745 N N . ASP A 1 229 ? -14.608 -0.762 20.202 1.00 43.66 229 ASP A N 1
ATOM 1746 C CA . ASP A 1 229 ? -15.371 -0.700 21.444 1.00 43.66 229 ASP A CA 1
ATOM 1747 C C . ASP A 1 229 ? -14.597 -1.514 22.478 1.00 43.66 229 ASP A C 1
ATOM 1749 O O . ASP A 1 229 ? -14.844 -2.687 22.738 1.00 43.66 229 ASP A O 1
ATOM 1753 N N . LEU A 1 230 ? -13.588 -0.879 23.061 1.00 45.16 230 LEU A N 1
ATOM 1754 C CA . LEU A 1 230 ? -12.903 -1.306 24.267 1.00 45.16 230 LEU A CA 1
ATOM 1755 C C . LEU A 1 230 ? -13.763 -0.912 25.478 1.00 45.16 230 LEU A C 1
ATOM 1757 O O . LEU A 1 230 ? -13.256 -0.500 26.516 1.00 45.16 230 LEU A O 1
ATOM 1761 N N . HIS A 1 231 ? -15.088 -1.039 25.345 1.00 38.66 231 HIS A N 1
ATOM 1762 C CA . HIS A 1 231 ? -16.037 -0.972 26.444 1.00 38.66 231 HIS A CA 1
ATOM 1763 C C . HIS A 1 231 ? -15.960 -2.285 27.232 1.00 38.66 231 HIS A C 1
ATOM 1765 O O . HIS A 1 231 ? -16.882 -3.091 27.221 1.00 38.66 231 HIS A O 1
ATOM 1771 N N . PHE A 1 232 ? -14.853 -2.491 27.946 1.00 41.59 232 PHE A N 1
ATOM 1772 C CA . PHE A 1 232 ? -14.826 -3.395 29.089 1.00 41.59 232 PHE A CA 1
ATOM 1773 C C . PHE A 1 232 ? -14.347 -2.654 30.332 1.00 41.59 232 PHE A C 1
ATOM 1775 O O . PHE A 1 232 ? -13.165 -2.476 30.594 1.00 41.59 232 PHE A O 1
ATOM 1782 N N . SER A 1 233 ? -15.369 -2.250 31.086 1.00 40.62 233 SER A N 1
ATOM 1783 C CA . SER A 1 233 ? -15.425 -2.173 32.540 1.00 40.62 233 SER A CA 1
ATOM 1784 C C . SER A 1 233 ? -14.374 -1.317 33.253 1.00 40.62 233 SER A C 1
ATOM 1786 O O . SER A 1 233 ? -13.491 -1.819 33.940 1.00 40.62 233 SER A O 1
ATOM 1788 N N . ARG A 1 234 ? -14.629 -0.007 33.311 1.00 49.38 234 ARG A N 1
ATOM 1789 C CA . ARG A 1 234 ? -14.592 0.656 34.624 1.00 49.38 234 ARG A CA 1
ATOM 1790 C C . ARG A 1 234 ? -15.978 0.587 35.268 1.00 49.38 234 ARG A C 1
ATOM 1792 O O . ARG A 1 234 ? -16.559 1.604 35.618 1.00 49.38 234 ARG A O 1
ATOM 1799 N N . ARG A 1 235 ? -16.510 -0.626 35.469 1.00 43.94 235 ARG A N 1
ATOM 1800 C CA . ARG A 1 235 ? -17.327 -0.888 36.658 1.00 43.94 235 ARG A CA 1
ATOM 1801 C C . ARG A 1 235 ? -16.336 -1.187 37.778 1.00 43.94 235 ARG A C 1
ATOM 1803 O O . ARG A 1 235 ? -16.188 -2.321 38.215 1.00 43.94 235 ARG A O 1
ATOM 1810 N N . ILE A 1 236 ? -15.660 -0.143 38.257 1.00 50.12 236 ILE A N 1
ATOM 1811 C CA . ILE A 1 236 ? -15.340 -0.129 39.681 1.00 50.12 236 ILE A CA 1
ATOM 1812 C C . ILE A 1 236 ? -16.685 0.155 40.340 1.00 50.12 236 ILE A C 1
ATOM 18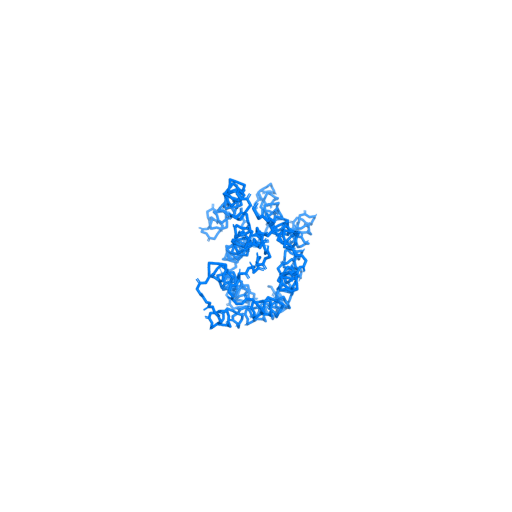14 O O . ILE A 1 236 ? -17.086 1.293 40.561 1.00 50.12 236 ILE A O 1
ATOM 1818 N N . VAL A 1 237 ? -17.447 -0.920 40.516 1.00 46.50 237 VAL A N 1
ATOM 1819 C CA . VAL A 1 237 ? -18.505 -0.965 41.503 1.00 46.50 237 VAL A CA 1
ATOM 1820 C C . VAL A 1 237 ? -17.772 -0.837 42.829 1.00 46.50 237 VAL A C 1
ATOM 1822 O O . VAL A 1 237 ? -17.212 -1.810 43.325 1.00 46.50 237 VAL A O 1
ATOM 1825 N N . PHE A 1 238 ? -17.735 0.370 43.386 1.00 44.44 238 PHE A N 1
ATOM 1826 C CA . PHE A 1 238 ? -17.549 0.511 44.821 1.00 44.44 238 PHE A CA 1
ATOM 1827 C C . PHE A 1 238 ? -18.831 -0.006 45.485 1.00 44.44 238 PHE A C 1
ATOM 1829 O O . PHE A 1 238 ? -19.740 0.748 45.812 1.00 44.44 238 PHE A O 1
ATOM 1836 N N . HIS A 1 239 ? -18.919 -1.326 45.633 1.00 48.44 239 HIS A N 1
ATOM 1837 C CA . HIS A 1 239 ? -19.718 -1.955 46.671 1.00 48.44 239 HIS A CA 1
ATOM 1838 C C . HIS A 1 239 ? -18.750 -2.638 47.617 1.00 48.44 239 HIS A C 1
ATOM 1840 O O . HIS A 1 239 ? -18.368 -3.777 47.381 1.00 48.44 239 HIS A O 1
ATOM 1846 N N . THR A 1 240 ? -18.400 -1.932 48.689 1.00 44.84 240 THR A N 1
ATOM 1847 C CA . THR A 1 240 ? -18.153 -2.558 49.990 1.00 44.84 240 THR A CA 1
ATOM 1848 C C . THR A 1 240 ? -18.258 -1.492 51.080 1.00 44.84 240 THR A C 1
ATOM 1850 O O . THR A 1 240 ? -17.312 -0.762 51.339 1.00 44.84 240 THR A O 1
ATOM 1853 N N . PHE A 1 241 ? -19.490 -1.424 51.597 1.00 44.34 241 PHE A N 1
ATOM 1854 C CA . PHE A 1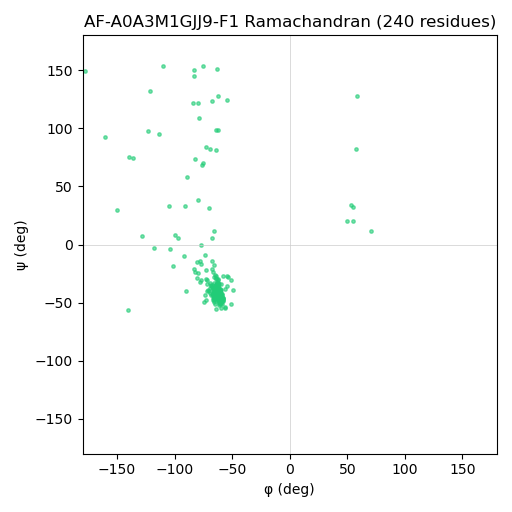 241 ? -19.958 -1.255 52.980 1.00 44.34 241 PHE A CA 1
ATOM 1855 C C . PHE A 1 241 ? -19.577 -0.038 53.837 1.00 44.34 241 PHE A C 1
ATOM 1857 O O . PHE A 1 241 ? -18.410 0.202 54.111 1.00 44.34 241 PHE A O 1
ATOM 1864 N N . SER A 1 242 ? -20.660 0.553 54.372 1.00 44.47 242 SER A N 1
ATOM 1865 C CA . SER A 1 242 ? -20.866 0.969 55.773 1.00 44.47 242 SER A CA 1
ATOM 1866 C C . SER A 1 242 ? -19.878 1.973 56.354 1.00 44.47 242 SER A C 1
ATOM 1868 O O . SER A 1 242 ? -18.868 1.523 56.934 1.00 44.47 242 SER A O 1
#

Radius of gyration: 19.8 Å; Cα contacts (8 Å, |Δi|>4): 290; chains: 1; bounding box: 46×26×80 Å

Solvent-accessible surface area (backbone atoms only — not comparable to full-atom values): 12471 Å² total; per-residue (Å²): 109,54,73,60,27,26,54,22,10,45,50,18,16,53,41,25,46,54,47,26,52,52,44,62,75,58,52,68,86,32,72,45,51,52,32,45,35,50,19,28,44,30,41,15,53,27,21,42,40,46,20,36,25,34,72,81,38,60,84,46,45,36,51,35,60,36,32,47,44,51,20,52,48,26,47,43,51,20,50,49,46,51,44,43,63,55,33,63,75,69,74,44,52,71,58,50,50,53,51,51,49,54,53,49,51,53,50,50,51,52,38,52,53,27,48,33,24,52,71,63,77,34,83,72,51,49,95,67,84,78,82,59,65,70,66,59,58,50,53,51,42,50,51,52,27,50,51,20,48,51,44,32,50,47,37,51,48,50,57,70,73,43,55,78,91,56,36,80,51,45,50,39,33,42,49,23,55,32,50,49,23,53,50,44,31,51,52,30,51,51,18,63,75,68,72,45,76,56,66,64,67,59,17,51,46,20,45,59,51,31,67,23,42,61,33,38,48,53,21,45,70,70,41,50,65,67,66,78,80,77,83,73,74,89,72,75,69,87,79,80,80,136